Protein AF-0000000066650105 (afdb_homodimer)

InterPro domains:
  IPR000210 BTB/POZ domain [PF00651] (28-132)
  IPR000210 BTB/POZ domain [PS50097] (38-105)
  IPR000210 BTB/POZ domain [SM00225] (38-133)
  IPR011333 SKP1/BTB/POZ domain superfamily [G3DSA:3.30.710.10] (13-133)
  IPR011333 SKP1/BTB/POZ domain superfamily [SSF54695] (15-132)
  IPR050457 Zinc finger and BTB domain-containing [PTHR46105] (15-132)

Foldseek 3Di:
DPPPPPDPPVDDDDDDDPCVVQVVLQVQVVCQVVVHPFQAWEQAQNDTGTHHLVLLVVQFVQSVVVCVVCVPVSHRYDYDVVAAHPLQVVQVRVCSSRVDRDDDPVRLVRVLRRCVRRVRVVSVVVSVVVNVD/DDPPPPDPPPDDDDDDDPCVVQVVLQVQVVCQVVVHPFQAWEQAQNDTGTHHLVLLVVQFVQSVVVCVVCVPVSHRYDYDVVAAHPLQVVQVRVCSSRVDRDDDPVRLVSVLRRCVRRVRVVSVVVSVVVNVD

pLDDT: mean 87.9, std 16.06, range [31.27, 98.75]

Sequence (266 aa):
MGSPAAPEGALGYVREFTRHSSDVLGNLNELRLRGILTDVTLLVGGQPLRAHKAVLIACSGFFYSIFRGRAGVGVDVLSLPGGPEARGFAPLLDFMYTSRLRLSPATAPAVLAAATYLQMEHVVQACHRFIQAMGSPAAPEGALGYVREFTRHSSDVLGNLNELRLRGILTDVTLLVGGQPLRAHKAVLIACSGFFYSIFRGRAGVGVDVLSLPGGPEARGFAPLLDFMYTSRLRLSPATAPAVLAAATYLQMEHVVQACHRFIQA

Nearest PDB structures (foldseek):
  5mw6-assembly1_B  TM=9.626E-01  e=1.070E-14  Homo sapiens
  6xmx-assembly1_A  TM=9.473E-01  e=1.479E-14  Homo sapiens
  6c3n-assembly1_B  TM=9.460E-01  e=1.683E-14  Homo sapiens
  6y17-assembly1_B  TM=9.070E-01  e=1.217E-14  Homo sapiens
  6xxs-assembly1_B  TM=8.848E-01  e=2.181E-14  Homo sapiens

Secondary structure (DSSP, 8-state):
-------S-S--EEEE-TTHHHHHHHHHHHHHHTTSS--EEEEETTEEEEE-HHHHHHH-HHHHHHHHHTTTS---EEE-TT---HHHHHHHHHHHHHSEEEE-TTTHHHHHHHHHHTT-HHHHHHHHHHHH-/-------TT---EEEE-TTHHHHHHHHHHHHHHTTSS--EEEEETTEEEEE-HHHHHHH-HHHHHHHHHTTTS---EEE-TT---HHHHHHHHHHHHHSEEEE-TTTHHHHHHHHHHTT-HHHHHHHHHHHH-

Radius of gyration: 21.68 Å; Cα contacts (8 Å, |Δi|>4): 409; chains: 2; bounding box: 48×89×36 Å

Organism: Homo sapiens (NCBI:txid9606)

Solvent-accessible surface area (backbone atoms only — not comparable to full-atom values): 14231 Å² total; per-residue (Å²): 133,75,77,77,67,76,76,86,74,76,52,69,41,77,47,71,44,88,58,43,32,52,48,34,34,44,37,43,37,51,31,37,77,69,60,51,79,42,55,29,30,38,35,29,75,85,41,80,42,67,32,42,57,64,59,47,34,34,64,18,65,48,45,37,55,52,48,61,74,36,62,82,55,80,58,45,63,46,72,50,79,93,46,44,47,39,76,8,36,51,44,49,54,48,17,73,35,63,28,40,38,65,35,27,80,86,36,31,64,40,29,30,51,22,24,54,73,37,59,30,62,74,54,31,51,52,35,51,54,60,69,72,98,134,77,77,76,68,74,76,85,78,74,54,69,42,77,46,72,43,88,57,43,32,52,48,33,33,46,37,42,37,50,30,38,77,68,60,52,78,43,55,29,28,38,35,30,77,85,40,79,43,67,33,40,57,64,60,47,33,34,65,18,64,50,46,38,55,52,49,59,73,36,64,83,55,81,57,47,65,46,73,49,79,94,45,45,48,42,77,10,37,51,44,50,56,49,17,70,36,63,29,42,38,65,36,26,83,86,37,32,64,42,29,31,50,21,25,54,73,36,58,30,62,72,55,31,52,51,34,51,54,60,69,73,97

Structure (mmCIF, N/CA/C/O backbone):
data_AF-0000000066650105-model_v1
#
loop_
_entity.id
_entity.type
_entity.pdbx_description
1 polymer 'BCL6B transcription repressor'
#
loop_
_atom_site.group_PDB
_atom_site.id
_atom_site.type_symbol
_atom_site.label_atom_id
_atom_site.label_alt_id
_atom_site.label_comp_id
_atom_site.label_asym_id
_atom_site.label_entity_id
_atom_site.label_seq_id
_atom_site.pdbx_PDB_ins_code
_atom_site.Cartn_x
_atom_site.Cartn_y
_atom_site.Cartn_z
_atom_site.occupancy
_atom_site.B_iso_or_equiv
_atom_site.auth_seq_id
_atom_site.auth_comp_id
_atom_site.auth_asym_id
_atom_site.auth_atom_id
_atom_site.pdbx_PDB_model_num
ATOM 1 N N . MET A 1 1 ? 4.527 47.719 -17.094 1 31.27 1 MET A N 1
ATOM 2 C CA . MET A 1 1 ? 4.203 47.25 -15.758 1 31.27 1 MET A CA 1
ATOM 3 C C . MET A 1 1 ? 4.387 45.719 -15.664 1 31.27 1 MET A C 1
ATOM 5 O O . MET A 1 1 ? 3.734 44.969 -16.375 1 31.27 1 MET A O 1
ATOM 9 N N . GLY A 1 2 ? 5.621 45.25 -15.5 1 34.78 2 GLY A N 1
ATOM 10 C CA . GLY A 1 2 ? 6.086 43.875 -15.531 1 34.78 2 GLY A CA 1
ATOM 11 C C . GLY A 1 2 ? 5.305 42.938 -14.602 1 34.78 2 GLY A C 1
ATOM 12 O O . GLY A 1 2 ? 4.777 43.406 -13.586 1 34.78 2 GLY A O 1
ATOM 13 N N . SER A 1 3 ? 4.594 42 -15.148 1 42.75 3 SER A N 1
ATOM 14 C CA . SER A 1 3 ? 3.793 41.094 -14.352 1 42.75 3 SER A CA 1
ATOM 15 C C . SER A 1 3 ? 4.555 40.625 -13.109 1 42.75 3 SER A C 1
ATOM 17 O O . SER A 1 3 ? 5.691 40.156 -13.211 1 42.75 3 SER A O 1
ATOM 19 N N . PRO A 1 4 ? 4.395 41.219 -11.883 1 41.25 4 PRO A N 1
ATOM 20 C CA . PRO A 1 4 ? 5.156 40.812 -10.703 1 41.25 4 PRO A CA 1
ATOM 21 C C . PRO A 1 4 ? 5.395 39.312 -10.664 1 41.25 4 PRO A C 1
ATOM 23 O O . PRO A 1 4 ? 4.492 38.531 -10.977 1 41.25 4 PRO A O 1
ATOM 26 N N . ALA A 1 5 ? 6.527 38.812 -11.117 1 42.69 5 ALA A N 1
ATOM 27 C CA . ALA A 1 5 ? 6.957 37.438 -10.898 1 42.69 5 ALA A CA 1
ATOM 28 C C . ALA A 1 5 ? 6.531 36.938 -9.523 1 42.69 5 ALA A C 1
ATOM 30 O O . ALA A 1 5 ? 6.504 37.719 -8.562 1 42.69 5 ALA A O 1
ATOM 31 N N . ALA A 1 6 ? 5.543 36.125 -9.43 1 45.78 6 ALA A N 1
ATOM 32 C CA . ALA A 1 6 ? 5.184 35.562 -8.133 1 45.78 6 ALA A CA 1
ATOM 33 C C . ALA A 1 6 ? 6.402 35.469 -7.219 1 45.78 6 ALA A C 1
ATOM 35 O O . ALA A 1 6 ? 7.5 35.125 -7.676 1 45.78 6 ALA A O 1
ATOM 36 N N . PRO A 1 7 ? 6.66 36.312 -6.191 1 41.62 7 PRO A N 1
ATOM 37 C CA . PRO A 1 7 ? 7.871 36.344 -5.371 1 41.62 7 PRO A CA 1
ATOM 38 C C . PRO A 1 7 ? 8.562 35 -5.273 1 41.62 7 PRO A C 1
ATOM 40 O O . PRO A 1 7 ? 7.914 33.969 -5.414 1 41.62 7 PRO A O 1
ATOM 43 N N . GLU A 1 8 ? 9.836 34.875 -5.586 1 42.41 8 GLU A N 1
ATOM 44 C CA . GLU A 1 8 ? 10.852 33.812 -5.445 1 42.41 8 GLU A CA 1
ATOM 45 C C . GLU A 1 8 ? 10.617 32.969 -4.195 1 42.41 8 GLU A C 1
ATOM 47 O O . GLU A 1 8 ? 11.32 32 -3.963 1 42.41 8 GLU A O 1
ATOM 52 N N . GLY A 1 9 ? 10.188 33.469 -2.873 1 44.5 9 GLY A N 1
ATOM 53 C CA . GLY A 1 9 ? 10.133 33.219 -1.446 1 44.5 9 GLY A CA 1
ATOM 54 C C . GLY A 1 9 ? 9.438 31.906 -1.116 1 44.5 9 GLY A C 1
ATOM 55 O O . GLY A 1 9 ? 9.602 31.375 -0.015 1 44.5 9 GLY A O 1
ATOM 56 N N . ALA A 1 10 ? 8.125 31.688 -1.479 1 52.75 10 ALA A N 1
ATOM 57 C CA . ALA A 1 10 ? 7.422 30.578 -0.842 1 52.75 10 ALA A CA 1
ATOM 58 C C . ALA A 1 10 ? 8 29.234 -1.272 1 52.75 10 ALA A C 1
ATOM 60 O O . ALA A 1 10 ? 7.527 28.625 -2.234 1 52.75 10 ALA A O 1
ATOM 61 N N . LEU A 1 11 ? 9.289 29.125 -1.441 1 61.06 11 LEU A N 1
ATOM 62 C CA . LEU A 1 11 ? 10.023 28 -2.012 1 61.06 11 LEU A CA 1
ATOM 63 C C . LEU A 1 11 ? 9.562 26.688 -1.395 1 61.06 11 LEU A C 1
ATOM 65 O O . LEU A 1 11 ? 9.562 26.531 -0.171 1 61.06 11 LEU A O 1
ATOM 69 N N . GLY A 1 12 ? 8.742 26.047 -2.025 1 80.12 12 GLY A N 1
ATOM 70 C CA . GLY A 1 12 ? 8.297 24.703 -1.7 1 80.12 12 GLY A CA 1
ATOM 71 C C . GLY A 1 12 ? 9.43 23.688 -1.655 1 80.12 12 GLY A C 1
ATOM 72 O O . GLY A 1 12 ? 10.469 23.891 -2.287 1 80.12 12 GLY A O 1
ATOM 73 N N . TYR A 1 13 ? 9.711 23.109 -0.581 1 90.19 13 TYR A N 1
ATOM 74 C CA . TYR A 1 13 ? 10.648 22.016 -0.333 1 90.19 13 TYR A CA 1
ATOM 75 C C . TYR A 1 13 ? 9.938 20.672 -0.383 1 90.19 13 TYR A C 1
ATOM 77 O O . TYR A 1 13 ? 8.812 20.531 0.094 1 90.19 13 TYR A O 1
ATOM 85 N N . VAL A 1 14 ? 10.641 19.734 -1.191 1 95.44 14 VAL A N 1
ATOM 86 C CA . VAL A 1 14 ? 10.133 18.359 -1.184 1 95.44 14 VAL A CA 1
ATOM 87 C C . VAL A 1 14 ? 11.164 17.438 -0.553 1 95.44 14 VAL A C 1
ATOM 89 O O . VAL A 1 14 ? 12.32 17.406 -0.968 1 95.44 14 VAL A O 1
ATOM 92 N N . ARG A 1 15 ? 10.719 16.75 0.406 1 94.75 15 ARG A N 1
ATOM 93 C CA . ARG A 1 15 ? 11.562 15.742 1.037 1 94.75 15 ARG A CA 1
ATOM 94 C C . ARG A 1 15 ? 11.062 14.336 0.708 1 94.75 15 ARG A C 1
ATOM 96 O O . ARG A 1 15 ? 9.906 14.008 0.957 1 94.75 15 ARG A O 1
ATOM 103 N N . GLU A 1 16 ? 11.961 13.555 0.21 1 95.81 16 GLU A N 1
ATOM 104 C CA . GLU A 1 16 ? 11.625 12.156 -0.069 1 95.81 16 GLU A CA 1
ATOM 105 C C . GLU A 1 16 ? 12.102 11.242 1.052 1 95.81 16 GLU A C 1
ATOM 107 O O . GLU A 1 16 ? 13.25 11.328 1.486 1 95.81 16 GLU A O 1
ATOM 112 N N . PHE A 1 17 ? 11.273 10.461 1.48 1 96.31 17 PHE A N 1
ATOM 113 C CA . PHE A 1 17 ? 11.625 9.438 2.453 1 96.31 17 PHE A CA 1
ATOM 114 C C . PHE A 1 17 ? 11.859 8.094 1.765 1 96.31 17 PHE A C 1
ATOM 116 O O . PHE A 1 17 ? 10.906 7.398 1.41 1 96.31 17 PHE A O 1
ATOM 123 N N . THR A 1 18 ? 13.055 7.699 1.656 1 93.56 18 THR A N 1
ATOM 124 C CA . THR A 1 18 ? 13.469 6.625 0.762 1 93.56 18 THR A CA 1
ATOM 125 C C . THR A 1 18 ? 12.953 5.277 1.262 1 93.56 18 THR A C 1
ATOM 127 O O . THR A 1 18 ? 12.797 4.34 0.478 1 93.56 18 THR A O 1
ATOM 130 N N . ARG A 1 19 ? 12.695 5.195 2.537 1 96.31 19 ARG A N 1
ATOM 131 C CA . ARG A 1 19 ? 12.289 3.9 3.07 1 96.31 19 ARG A CA 1
ATOM 132 C C . ARG A 1 19 ? 10.766 3.818 3.199 1 96.31 19 ARG A C 1
ATOM 134 O O . ARG A 1 19 ? 10.219 2.752 3.486 1 96.31 19 ARG A O 1
ATOM 141 N N . HIS A 1 20 ? 10.102 4.855 2.947 1 97.56 20 HIS A N 1
ATOM 142 C CA . HIS A 1 20 ? 8.672 4.953 3.242 1 97.56 20 HIS A CA 1
ATOM 143 C C . HIS A 1 20 ? 7.875 3.918 2.459 1 97.56 20 HIS A C 1
ATOM 145 O O . HIS A 1 20 ? 7.059 3.191 3.035 1 97.56 20 HIS A O 1
ATOM 151 N N . SER A 1 21 ? 8.148 3.834 1.167 1 98.38 21 SER A N 1
ATOM 152 C CA . SER A 1 21 ? 7.359 2.922 0.345 1 98.38 21 SER A CA 1
ATOM 153 C C . SER A 1 21 ? 7.535 1.477 0.802 1 98.38 21 SER A C 1
ATOM 155 O O . SER A 1 21 ? 6.559 0.729 0.902 1 98.38 21 SER A O 1
ATOM 157 N N . SER A 1 22 ? 8.789 1.09 1.077 1 98.12 22 SER A N 1
ATOM 158 C CA . SER A 1 22 ? 9.039 -0.27 1.544 1 98.12 22 SER A CA 1
ATOM 159 C C . SER A 1 22 ? 8.406 -0.511 2.91 1 98.12 22 SER A C 1
ATOM 161 O O . SER A 1 22 ? 7.859 -1.584 3.164 1 98.12 22 SER A O 1
ATOM 163 N N . ASP A 1 23 ? 8.461 0.501 3.768 1 97.94 23 ASP A N 1
ATOM 164 C CA . ASP A 1 23 ? 7.848 0.376 5.086 1 97.94 23 ASP A CA 1
ATOM 165 C C . ASP A 1 23 ? 6.336 0.201 4.977 1 97.94 23 ASP A C 1
ATOM 167 O O . ASP A 1 23 ? 5.754 -0.646 5.656 1 97.94 23 ASP A O 1
ATOM 171 N N . VAL A 1 24 ? 5.762 0.974 4.141 1 98.31 24 VAL A N 1
ATOM 172 C CA . VAL A 1 24 ? 4.316 0.897 3.963 1 98.31 24 VAL A CA 1
ATOM 173 C C . VAL A 1 24 ? 3.932 -0.482 3.434 1 98.31 24 VAL A C 1
ATOM 175 O O . VAL A 1 24 ? 3.01 -1.117 3.949 1 98.31 24 VAL A O 1
ATOM 178 N N . LEU A 1 25 ? 4.648 -0.918 2.43 1 98.75 25 LEU A N 1
ATOM 179 C CA . LEU A 1 25 ? 4.348 -2.225 1.852 1 98.75 25 LEU A CA 1
ATOM 180 C C . LEU A 1 25 ? 4.531 -3.33 2.885 1 98.75 25 LEU A C 1
ATOM 182 O O . LEU A 1 25 ? 3.707 -4.242 2.975 1 98.75 25 LEU A O 1
ATOM 186 N N . GLY A 1 26 ? 5.57 -3.23 3.637 1 98.44 26 GLY A N 1
ATOM 187 C CA . GLY A 1 26 ? 5.789 -4.18 4.719 1 98.44 26 GLY A CA 1
ATOM 188 C C . GLY A 1 26 ? 4.668 -4.188 5.738 1 98.44 26 GLY A C 1
ATOM 189 O O . GLY A 1 26 ? 4.238 -5.25 6.191 1 98.44 26 GLY A O 1
ATOM 190 N N . ASN A 1 27 ? 4.254 -3.053 6.098 1 98.12 27 ASN A N 1
ATOM 191 C CA . ASN A 1 27 ? 3.156 -2.939 7.051 1 98.12 27 ASN A CA 1
ATOM 192 C C . ASN A 1 27 ? 1.854 -3.488 6.477 1 98.12 27 ASN A C 1
ATOM 194 O O . ASN A 1 27 ? 1.062 -4.105 7.191 1 98.12 27 ASN A O 1
ATOM 198 N N . LEU A 1 28 ? 1.649 -3.246 5.195 1 98.56 28 LEU A N 1
ATOM 199 C CA . LEU A 1 28 ? 0.497 -3.852 4.535 1 98.56 28 LEU A CA 1
ATOM 200 C C . LEU A 1 28 ? 0.58 -5.371 4.582 1 98.56 28 LEU A C 1
ATOM 202 O O . LEU A 1 28 ? -0.437 -6.047 4.758 1 98.56 28 LEU A O 1
ATOM 206 N N . ASN A 1 29 ? 1.749 -5.855 4.414 1 98.75 29 ASN A N 1
ATOM 207 C CA . ASN A 1 29 ? 1.925 -7.301 4.527 1 98.75 29 ASN A CA 1
ATOM 208 C C . ASN A 1 29 ? 1.575 -7.801 5.926 1 98.75 29 ASN A C 1
ATOM 210 O O . ASN A 1 29 ? 0.968 -8.859 6.078 1 98.75 29 ASN A O 1
ATOM 214 N N . GLU A 1 30 ? 1.985 -7.035 6.906 1 98.12 30 GLU A N 1
ATOM 215 C CA . GLU A 1 30 ? 1.643 -7.41 8.273 1 98.12 30 GLU A CA 1
ATOM 216 C C . GLU A 1 30 ? 0.13 -7.438 8.477 1 98.12 30 GLU A C 1
ATOM 218 O O . GLU A 1 30 ? -0.4 -8.352 9.109 1 98.12 30 GLU A O 1
ATOM 223 N N . LEU A 1 31 ? -0.471 -6.473 7.973 1 96.88 31 LEU A N 1
ATOM 224 C CA . LEU A 1 31 ? -1.928 -6.453 8.039 1 96.88 31 LEU A CA 1
ATOM 225 C C . LEU A 1 31 ? -2.523 -7.672 7.352 1 96.88 31 LEU A C 1
ATOM 227 O O . LEU A 1 31 ? -3.432 -8.312 7.883 1 96.88 31 LEU A O 1
ATOM 231 N N . ARG A 1 32 ? -2.004 -7.973 6.184 1 97.88 32 ARG A N 1
ATOM 232 C CA . ARG A 1 32 ? -2.477 -9.133 5.434 1 97.88 32 ARG A CA 1
ATOM 233 C C . ARG A 1 32 ? -2.342 -10.406 6.254 1 97.88 32 ARG A C 1
ATOM 235 O O . ARG A 1 32 ? -3.293 -11.188 6.363 1 97.88 32 ARG A O 1
ATOM 242 N N . LEU A 1 33 ? -1.168 -10.547 6.844 1 97.31 33 LEU A N 1
ATOM 243 C CA . LEU A 1 33 ? -0.858 -11.766 7.582 1 97.31 33 LEU A CA 1
ATOM 244 C C . LEU A 1 33 ? -1.729 -11.883 8.828 1 97.31 33 LEU A C 1
ATOM 246 O O . LEU A 1 33 ? -2.043 -12.992 9.266 1 97.31 33 LEU A O 1
ATOM 250 N N . ARG A 1 34 ? -2.227 -10.75 9.305 1 95.06 34 ARG A N 1
ATOM 251 C CA . ARG A 1 34 ? -3.076 -10.734 10.492 1 95.06 34 ARG A CA 1
ATOM 252 C C . ARG A 1 34 ? -4.551 -10.703 10.109 1 95.06 34 ARG A C 1
ATOM 254 O O . ARG A 1 34 ? -5.426 -10.688 10.977 1 95.06 34 ARG A O 1
ATOM 261 N N . GLY A 1 35 ? -4.812 -10.656 8.789 1 94.06 35 GLY A N 1
ATOM 262 C CA . GLY A 1 35 ? -6.184 -10.648 8.297 1 94.06 35 GLY A CA 1
ATOM 263 C C . GLY A 1 35 ? -6.891 -9.32 8.523 1 94.06 35 GLY A C 1
ATOM 264 O O . GLY A 1 35 ? -8.125 -9.266 8.547 1 94.06 35 GLY A O 1
ATOM 265 N N . ILE A 1 36 ? -6.145 -8.273 8.719 1 93.44 36 ILE A N 1
ATOM 266 C CA . ILE A 1 36 ? -6.723 -6.969 9.016 1 93.44 36 ILE A CA 1
ATOM 267 C C . ILE A 1 36 ? -7.059 -6.25 7.707 1 93.44 36 ILE A C 1
ATOM 269 O O . ILE A 1 36 ? -6.191 -6.07 6.852 1 93.44 36 ILE A O 1
ATOM 273 N N . LEU A 1 37 ? -8.289 -5.949 7.477 1 92.06 37 LEU A N 1
ATOM 274 C CA . LEU A 1 37 ? -8.867 -5.176 6.383 1 92.06 37 LEU A CA 1
ATOM 275 C C . LEU A 1 37 ? -8.719 -5.914 5.055 1 92.06 37 LEU A C 1
ATOM 277 O O . LEU A 1 37 ? -8.844 -5.312 3.988 1 92.06 37 LEU A O 1
ATOM 281 N N . THR A 1 38 ? -8.258 -7.145 5.082 1 95.12 38 THR A N 1
ATOM 282 C CA . THR A 1 38 ? -8.344 -7.906 3.84 1 95.12 38 THR A CA 1
ATOM 283 C C . THR A 1 38 ? -9.789 -7.992 3.355 1 95.12 38 THR A C 1
ATOM 285 O O . THR A 1 38 ? -10.711 -8.148 4.16 1 95.12 38 THR A O 1
ATOM 288 N N . ASP A 1 39 ? -9.945 -7.879 2.086 1 92.94 39 ASP A N 1
ATOM 289 C CA . ASP A 1 39 ? -11.312 -7.773 1.59 1 92.94 39 ASP A CA 1
ATOM 290 C C . ASP A 1 39 ? -11.539 -8.703 0.396 1 92.94 39 ASP A C 1
ATOM 292 O O . ASP A 1 39 ? -12.523 -8.562 -0.33 1 92.94 39 ASP A O 1
ATOM 296 N N . VAL A 1 40 ? -10.625 -9.633 0.181 1 94.56 40 VAL A N 1
ATOM 297 C CA . VAL A 1 40 ? -10.828 -10.664 -0.832 1 94.56 40 VAL A CA 1
ATOM 298 C C . VAL A 1 40 ? -10.117 -11.953 -0.407 1 94.56 40 VAL A C 1
ATOM 300 O O . VAL A 1 40 ? -9.039 -11.906 0.194 1 94.56 40 VAL A O 1
ATOM 303 N N . THR A 1 41 ? -10.75 -12.984 -0.663 1 95.06 41 THR A N 1
ATOM 304 C CA . THR A 1 41 ? -10.156 -14.312 -0.533 1 95.06 41 THR A CA 1
ATOM 305 C C . THR A 1 41 ? -9.969 -14.953 -1.903 1 95.06 41 THR A C 1
ATOM 307 O O . THR A 1 41 ? -10.938 -15.148 -2.639 1 95.06 41 THR A O 1
ATOM 310 N N . LEU A 1 42 ? -8.742 -15.227 -2.225 1 93.75 42 LEU A N 1
ATOM 311 C CA . LEU A 1 42 ? -8.422 -15.906 -3.473 1 93.75 42 LEU A CA 1
ATOM 312 C C . LEU A 1 42 ? -8.383 -17.422 -3.275 1 93.75 42 LEU A C 1
ATOM 314 O O . LEU A 1 42 ? -7.645 -17.922 -2.428 1 93.75 42 LEU A O 1
ATOM 318 N N . LEU A 1 43 ? -9.219 -18.109 -3.967 1 93.19 43 LEU A N 1
ATOM 319 C CA . LEU A 1 43 ? -9.188 -19.562 -3.949 1 93.19 43 LEU A CA 1
ATOM 320 C C . LEU A 1 43 ? -8.305 -20.109 -5.074 1 93.19 43 LEU A C 1
ATOM 322 O O . LEU A 1 43 ? -8.703 -20.078 -6.242 1 93.19 43 LEU A O 1
ATOM 326 N N . VAL A 1 44 ? -7.148 -20.531 -4.711 1 91.25 44 VAL A N 1
ATOM 327 C CA . VAL A 1 44 ? -6.164 -21.031 -5.66 1 91.25 44 VAL A CA 1
ATOM 328 C C . VAL A 1 44 ? -5.801 -22.484 -5.312 1 91.25 44 VAL A C 1
ATOM 330 O O . VAL A 1 44 ? -5.293 -22.75 -4.223 1 91.25 44 VAL A O 1
ATOM 333 N N . GLY A 1 45 ? -6.02 -23.406 -6.23 1 84.06 45 GLY A N 1
ATOM 334 C CA . GLY A 1 45 ? -5.77 -24.812 -5.934 1 84.06 45 GLY A CA 1
ATOM 335 C C . GLY A 1 45 ? -6.484 -25.297 -4.684 1 84.06 45 GLY A C 1
ATOM 336 O O . GLY A 1 45 ? -5.918 -26.047 -3.895 1 84.06 45 GLY A O 1
ATOM 337 N N . GLY A 1 46 ? -7.648 -24.688 -4.387 1 83 46 GLY A N 1
ATOM 338 C CA . GLY A 1 46 ? -8.445 -25.062 -3.227 1 83 46 GLY A CA 1
ATOM 339 C C . GLY A 1 46 ? -7.98 -24.391 -1.946 1 83 46 GLY A C 1
ATOM 340 O O . GLY A 1 46 ? -8.562 -24.609 -0.882 1 83 46 GLY A O 1
ATOM 341 N N . GLN A 1 47 ? -6.949 -23.625 -1.947 1 89 47 GLN A N 1
ATOM 342 C CA . GLN A 1 47 ? -6.43 -22.906 -0.779 1 89 47 GLN A CA 1
ATOM 343 C C . GLN A 1 47 ? -6.891 -21.453 -0.766 1 89 47 GLN A C 1
ATOM 345 O O . GLN A 1 47 ? -6.766 -20.75 -1.77 1 89 47 GLN A O 1
ATOM 350 N N . PRO A 1 48 ? -7.477 -21.078 0.346 1 93 48 PRO A N 1
ATOM 351 C CA . PRO A 1 48 ? -7.871 -19.672 0.471 1 93 48 PRO A CA 1
ATOM 352 C C . PRO A 1 48 ? -6.707 -18.766 0.869 1 93 48 PRO A C 1
ATOM 354 O O . PRO A 1 48 ? -5.957 -19.094 1.791 1 93 48 PRO A O 1
ATOM 357 N N . LEU A 1 49 ? -6.473 -17.719 0.121 1 94.81 49 LEU A N 1
ATOM 358 C CA . LEU A 1 49 ? -5.484 -16.688 0.41 1 94.81 49 LEU A CA 1
ATOM 359 C C . LEU A 1 49 ? -6.145 -15.312 0.53 1 94.81 49 LEU A C 1
ATOM 361 O O . LEU A 1 49 ? -6.832 -14.867 -0.392 1 94.81 49 LEU A O 1
ATOM 365 N N . ARG A 1 50 ? -5.945 -14.688 1.637 1 95.69 50 ARG A N 1
ATOM 366 C CA . ARG A 1 50 ? -6.539 -13.375 1.86 1 95.69 50 ARG A CA 1
ATOM 367 C C . ARG A 1 50 ? -5.594 -12.258 1.423 1 95.69 50 ARG A C 1
ATOM 369 O O . ARG A 1 50 ? -4.375 -12.367 1.596 1 95.69 50 ARG A O 1
ATOM 376 N N . ALA A 1 51 ? -6.184 -11.258 0.895 1 97.38 51 ALA A N 1
ATOM 377 C CA . ALA A 1 51 ? -5.391 -10.117 0.436 1 97.38 51 ALA A CA 1
ATOM 378 C C . ALA A 1 51 ? -6.223 -8.844 0.41 1 97.38 51 ALA A C 1
ATOM 380 O O . ALA A 1 51 ? -7.438 -8.883 0.623 1 97.38 51 ALA A O 1
ATOM 381 N N . HIS A 1 52 ? -5.652 -7.75 0.304 1 96.69 52 HIS A N 1
ATOM 382 C CA . HIS A 1 52 ? -6.309 -6.48 0.013 1 96.69 52 HIS A CA 1
ATOM 383 C C . HIS A 1 52 ? -6.504 -6.293 -1.488 1 96.69 52 HIS A C 1
ATOM 385 O O . HIS A 1 52 ? -5.543 -6.348 -2.256 1 96.69 52 HIS A O 1
ATOM 391 N N . LYS A 1 53 ? -7.691 -6.062 -1.921 1 96.19 53 LYS A N 1
ATOM 392 C CA . LYS A 1 53 ? -7.961 -5.836 -3.338 1 96.19 53 LYS A CA 1
ATOM 393 C C . LYS A 1 53 ? -7.098 -4.707 -3.889 1 96.19 53 LYS A C 1
ATOM 395 O O . LYS A 1 53 ? -6.562 -4.809 -4.996 1 96.19 53 LYS A O 1
ATOM 400 N N . ALA A 1 54 ? -6.961 -3.639 -3.115 1 96.38 54 ALA A N 1
ATOM 401 C CA . ALA A 1 54 ? -6.207 -2.473 -3.566 1 96.38 54 ALA A CA 1
ATOM 402 C C . ALA A 1 54 ? -4.762 -2.846 -3.889 1 96.38 54 ALA A C 1
ATOM 404 O O . ALA A 1 54 ? -4.199 -2.377 -4.883 1 96.38 54 ALA A O 1
ATOM 405 N N . VAL A 1 55 ? -4.133 -3.689 -3.053 1 98.19 55 VAL A N 1
ATOM 406 C CA . VAL A 1 55 ? -2.754 -4.102 -3.287 1 98.19 55 VAL A CA 1
ATOM 407 C C . VAL A 1 55 ? -2.686 -5.004 -4.52 1 98.19 55 VAL A C 1
ATOM 409 O O . VAL A 1 55 ? -1.795 -4.852 -5.355 1 98.19 55 VAL A O 1
ATOM 412 N N . LEU A 1 56 ? -3.65 -5.934 -4.668 1 96.94 56 LEU A N 1
ATOM 413 C CA . LEU A 1 56 ? -3.686 -6.805 -5.84 1 96.94 56 LEU A CA 1
ATOM 414 C C . LEU A 1 56 ? -3.787 -5.988 -7.121 1 96.94 56 LEU A C 1
ATOM 416 O O . LEU A 1 56 ? -3.02 -6.203 -8.062 1 96.94 56 LEU A O 1
ATOM 420 N N . ILE A 1 57 ? -4.695 -5.031 -7.113 1 96.06 57 ILE A N 1
ATOM 421 C CA . ILE A 1 57 ? -4.93 -4.18 -8.273 1 96.06 57 ILE A CA 1
ATOM 422 C C . ILE A 1 57 ? -3.688 -3.336 -8.555 1 96.06 57 ILE A C 1
ATOM 424 O O . ILE A 1 57 ? -3.303 -3.148 -9.711 1 96.06 57 ILE A O 1
ATOM 428 N N . ALA A 1 58 ? -3.047 -2.869 -7.531 1 96.88 58 ALA A N 1
ATOM 429 C CA . ALA A 1 58 ? -1.855 -2.033 -7.672 1 96.88 58 ALA A CA 1
ATOM 430 C C . ALA A 1 58 ? -0.697 -2.824 -8.273 1 96.88 58 ALA A C 1
ATOM 432 O O . ALA A 1 58 ? 0.223 -2.246 -8.852 1 96.88 58 ALA A O 1
ATOM 433 N N . CYS A 1 59 ? -0.73 -4.141 -8.172 1 96.38 59 CYS A N 1
ATOM 434 C CA . CYS A 1 59 ? 0.394 -4.973 -8.578 1 96.38 59 CYS A CA 1
ATOM 435 C C . CYS A 1 59 ? 0.116 -5.648 -9.914 1 96.38 59 CYS A C 1
ATOM 437 O O . CYS A 1 59 ? 1.045 -6.051 -10.617 1 96.38 59 CYS A O 1
ATOM 439 N N . SER A 1 60 ? -1.119 -5.824 -10.234 1 94.19 60 SER A N 1
ATOM 440 C CA . SER A 1 60 ? -1.465 -6.645 -11.391 1 94.19 60 SER A CA 1
ATOM 441 C C . SER A 1 60 ? -2.66 -6.066 -12.141 1 94.19 60 SER A C 1
ATOM 443 O O . SER A 1 60 ? -3.744 -5.918 -11.57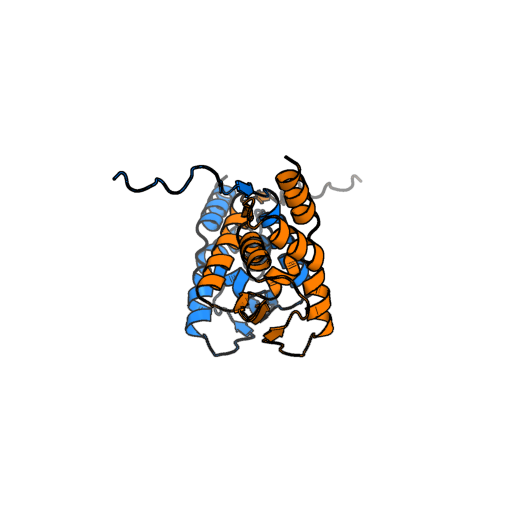8 1 94.19 60 SER A O 1
ATOM 445 N N . GLY A 1 61 ? -2.496 -5.828 -13.391 1 92 61 GLY A N 1
ATOM 446 C CA . GLY A 1 61 ? -3.592 -5.371 -14.234 1 92 61 GLY A CA 1
ATOM 447 C C . GLY A 1 61 ? -4.719 -6.379 -14.352 1 92 61 GLY A C 1
ATOM 448 O O . GLY A 1 61 ? -5.867 -6.008 -14.586 1 92 61 GLY A O 1
ATOM 449 N N . PHE A 1 62 ? -4.395 -7.617 -14.172 1 92 62 PHE A N 1
ATOM 450 C CA . PHE A 1 62 ? -5.402 -8.672 -14.203 1 92 62 PHE A CA 1
ATOM 451 C C . PHE A 1 62 ? -6.457 -8.445 -13.125 1 92 62 PHE A C 1
ATOM 453 O O . PHE A 1 62 ? -7.656 -8.484 -13.406 1 92 62 PHE A O 1
ATOM 460 N N . PHE A 1 63 ? -6.008 -8.125 -11.938 1 92.5 63 PHE A N 1
ATOM 461 C CA . PHE A 1 63 ? -6.934 -7.934 -10.828 1 92.5 63 PHE A CA 1
ATOM 462 C C . PHE A 1 63 ? -7.719 -6.637 -10.992 1 92.5 63 PHE A C 1
ATOM 464 O O . PHE A 1 63 ? -8.883 -6.551 -10.594 1 92.5 63 PHE A O 1
ATOM 471 N N . TYR A 1 64 ? -7.047 -5.691 -11.602 1 89.5 64 TYR A N 1
ATOM 472 C CA . TYR A 1 64 ? -7.766 -4.457 -11.906 1 89.5 64 TYR A CA 1
ATOM 473 C C . TYR A 1 64 ? -8.984 -4.738 -12.773 1 89.5 64 TYR A C 1
ATOM 475 O O . TYR A 1 64 ? -10.094 -4.289 -12.469 1 89.5 64 TYR A O 1
ATOM 483 N N . SER A 1 65 ? -8.852 -5.523 -13.812 1 88.31 65 SER A N 1
ATOM 484 C CA . SER A 1 65 ? -9.93 -5.836 -14.742 1 88.31 65 SER A CA 1
ATOM 485 C C . SER A 1 65 ? -11.016 -6.68 -14.078 1 88.31 65 SER A C 1
ATOM 487 O O . SER A 1 65 ? -12.203 -6.461 -14.305 1 88.31 65 SER A O 1
ATOM 489 N N . ILE A 1 66 ? -10.602 -7.508 -13.203 1 85.88 66 ILE A N 1
ATOM 490 C CA . ILE A 1 66 ? -11.523 -8.43 -12.555 1 85.88 66 ILE A CA 1
ATOM 491 C C . ILE A 1 66 ? -12.383 -7.668 -11.547 1 85.88 66 ILE A C 1
ATOM 493 O O . ILE A 1 66 ? -13.617 -7.789 -11.562 1 85.88 66 ILE A O 1
ATOM 497 N N . PHE A 1 67 ? -11.742 -6.867 -10.734 1 84.75 67 PHE A N 1
ATOM 498 C CA . PHE A 1 67 ? -12.477 -6.199 -9.664 1 84.75 67 PHE A CA 1
ATOM 499 C C . PHE A 1 67 ? -13.266 -5.012 -10.211 1 84.75 67 PHE A C 1
ATOM 501 O O . PHE A 1 67 ? -14.32 -4.66 -9.672 1 84.75 67 PHE A O 1
ATOM 508 N N . ARG A 1 68 ? -12.703 -4.363 -11.18 1 78.88 68 ARG A N 1
ATOM 509 C CA . ARG A 1 68 ? -13.453 -3.283 -11.812 1 78.88 68 ARG A CA 1
ATOM 510 C C . ARG A 1 68 ? -14.734 -3.811 -12.453 1 78.88 68 ARG A C 1
ATOM 512 O O . ARG A 1 68 ? -15.773 -3.148 -12.406 1 78.88 68 ARG A O 1
ATOM 519 N N . GLY A 1 69 ? -14.57 -4.895 -13.125 1 73.06 69 GLY A N 1
ATOM 520 C CA . GLY A 1 69 ? -15.742 -5.512 -13.734 1 73.06 69 GLY A CA 1
ATOM 521 C C . GLY A 1 69 ? -16.75 -6.012 -12.719 1 73.06 69 GLY A C 1
ATOM 522 O O . GLY A 1 69 ? -17.922 -6.199 -13.039 1 73.06 69 GLY A O 1
ATOM 523 N N . ARG A 1 70 ? -16.297 -6.258 -11.578 1 68.06 70 ARG A N 1
ATOM 524 C CA . ARG A 1 70 ? -17.172 -6.766 -10.531 1 68.06 70 ARG A CA 1
ATOM 525 C C . ARG A 1 70 ? -17.469 -5.684 -9.5 1 68.06 70 ARG A C 1
ATOM 527 O O . ARG A 1 70 ? -17.922 -5.984 -8.383 1 68.06 70 ARG A O 1
ATOM 534 N N . ALA A 1 71 ? -17.031 -4.438 -9.898 1 56.66 71 ALA A N 1
ATOM 535 C CA . ALA A 1 71 ? -17.219 -3.279 -9.031 1 56.66 71 ALA A CA 1
ATOM 536 C C . ALA A 1 71 ? -18.688 -3.143 -8.609 1 56.66 71 ALA A C 1
ATOM 538 O O . ALA A 1 71 ? -19.578 -3.256 -9.438 1 56.66 71 ALA A O 1
ATOM 539 N N . GLY A 1 72 ? -18.922 -3.531 -7.332 1 56.19 72 GLY A N 1
ATOM 540 C CA . GLY A 1 72 ? -20.266 -3.572 -6.781 1 56.19 72 GLY A CA 1
ATOM 541 C C . GLY A 1 72 ? -20.625 -4.922 -6.188 1 56.19 72 GLY A C 1
ATOM 542 O O . GLY A 1 72 ? -21.562 -5.023 -5.387 1 56.19 72 GLY A O 1
ATOM 543 N N . VAL A 1 73 ? -20 -5.895 -6.773 1 56.44 73 VAL A N 1
ATOM 544 C CA . VAL A 1 73 ? -20.312 -7.215 -6.234 1 56.44 73 VAL A CA 1
ATOM 545 C C . VAL A 1 73 ? -19.344 -7.555 -5.102 1 56.44 73 VAL A C 1
ATOM 547 O O . VAL A 1 73 ? -18.125 -7.414 -5.25 1 56.44 73 VAL A O 1
ATOM 550 N N . GLY A 1 74 ? -19.375 -6.891 -4.035 1 61.5 74 GLY A N 1
ATOM 551 C CA . GLY A 1 74 ? -18.625 -7.219 -2.838 1 61.5 74 GLY A CA 1
ATOM 552 C C . GLY A 1 74 ? -17.984 -8.594 -2.893 1 61.5 74 GLY A C 1
ATOM 553 O O . GLY A 1 74 ? -18.203 -9.422 -2.012 1 61.5 74 GLY A O 1
ATOM 554 N N . VAL A 1 75 ? -17.359 -8.836 -4.031 1 62.62 75 VAL A N 1
ATOM 555 C CA . VAL A 1 75 ? -16.797 -10.18 -4.125 1 62.62 75 VAL A CA 1
ATOM 556 C C . VAL A 1 75 ? -15.789 -10.391 -3.002 1 62.62 75 VAL A C 1
ATOM 558 O O . VAL A 1 75 ? -14.727 -9.758 -2.984 1 62.62 75 VAL A O 1
ATOM 561 N N . ASP A 1 76 ? -16.125 -11.195 -2.189 1 83.25 76 ASP A N 1
ATOM 562 C CA . ASP A 1 76 ? -15.266 -11.516 -1.052 1 83.25 76 ASP A CA 1
ATOM 563 C C . ASP A 1 76 ? -14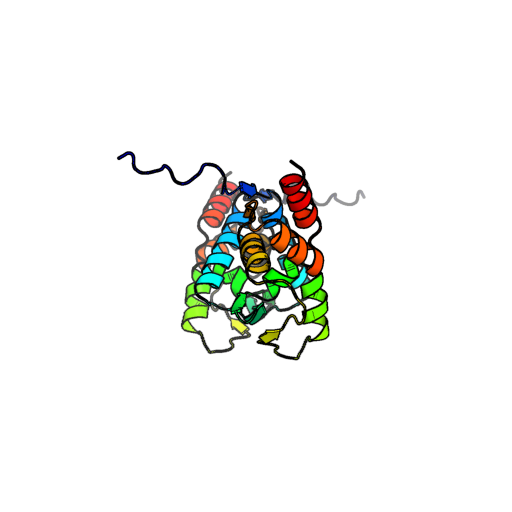.43 -12.766 -1.333 1 83.25 76 ASP A C 1
ATOM 565 O O . ASP A 1 76 ? -13.383 -12.961 -0.721 1 83.25 76 ASP A O 1
ATOM 569 N N . VAL A 1 77 ? -14.984 -13.469 -2.389 1 89.12 77 VAL A N 1
ATOM 570 C CA . VAL A 1 77 ? -14.234 -14.672 -2.736 1 89.12 77 VAL A CA 1
ATOM 571 C C . VAL A 1 77 ? -14.047 -14.75 -4.25 1 89.12 77 VAL A C 1
ATOM 573 O O . VAL A 1 77 ? -15.008 -14.578 -5.008 1 89.12 77 VAL A O 1
ATOM 576 N N . LEU A 1 78 ? -12.852 -14.852 -4.688 1 90.25 78 LEU A N 1
ATOM 577 C CA . LEU A 1 78 ? -12.508 -14.961 -6.102 1 90.25 78 LEU A CA 1
ATOM 578 C C . LEU A 1 78 ? -11.852 -16.312 -6.398 1 90.25 78 LEU A C 1
ATOM 580 O O . LEU A 1 78 ? -10.781 -16.609 -5.875 1 90.25 78 LEU A O 1
ATOM 584 N N . SER A 1 79 ? -12.602 -17.094 -7.102 1 88.12 79 SER A N 1
ATOM 585 C CA . SER A 1 79 ? -12.039 -18.344 -7.609 1 88.12 79 SER A CA 1
ATOM 586 C C . SER A 1 79 ? -11.383 -18.141 -8.969 1 88.12 79 SER A C 1
ATOM 588 O O . SER A 1 79 ? -11.969 -17.531 -9.867 1 88.12 79 SER A O 1
ATOM 590 N N . LEU A 1 80 ? -10.18 -18.469 -9.062 1 82.25 80 LEU A N 1
ATOM 591 C CA . LEU A 1 80 ? -9.469 -18.391 -10.336 1 82.25 80 LEU A CA 1
ATOM 592 C C . LEU A 1 80 ? -9.5 -19.719 -11.062 1 82.25 80 LEU A C 1
ATOM 594 O O . LEU A 1 80 ? -8.57 -20.531 -10.938 1 82.25 80 LEU A O 1
ATOM 598 N N . PRO A 1 81 ? -10.609 -20.094 -11.656 1 71.25 81 PRO A N 1
ATOM 599 C CA . PRO A 1 81 ? -10.68 -21.391 -12.336 1 71.25 81 PRO A CA 1
ATOM 600 C C . PRO A 1 81 ? -9.594 -21.562 -13.398 1 71.25 81 PRO A C 1
ATOM 602 O O . PRO A 1 81 ? -9.375 -20.656 -14.211 1 71.25 81 PRO A O 1
ATOM 605 N N . GLY A 1 82 ? -9.148 -22.734 -13.422 1 78.75 82 GLY A N 1
ATOM 606 C CA . GLY A 1 82 ? -8.062 -22.984 -14.359 1 78.75 82 GLY A CA 1
ATOM 607 C C . GLY A 1 82 ? -6.844 -22.109 -14.102 1 78.75 82 GLY A C 1
ATOM 608 O O . GLY A 1 82 ? -5.98 -21.969 -14.969 1 78.75 82 GLY A O 1
ATOM 609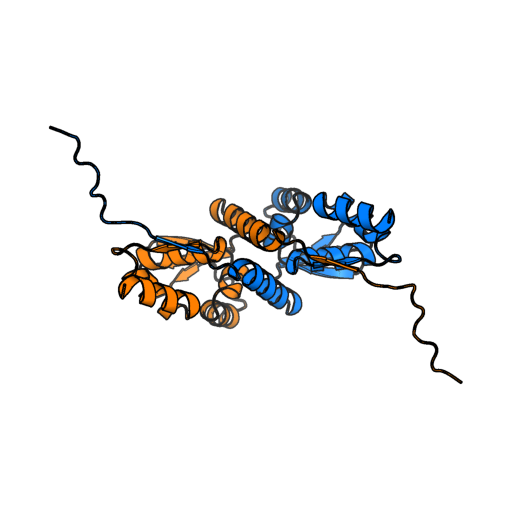 N N . GLY A 1 83 ? -6.945 -21.5 -12.969 1 80.31 83 GLY A N 1
ATOM 610 C CA . GLY A 1 83 ? -5.875 -20.578 -12.602 1 80.31 83 GLY A CA 1
ATOM 611 C C . GLY A 1 83 ? -4.617 -21.297 -12.141 1 80.31 83 GLY A C 1
ATOM 612 O O . GLY A 1 83 ? -4.445 -22.484 -12.383 1 80.31 83 GLY A O 1
ATOM 613 N N . PRO A 1 84 ? -3.734 -20.531 -11.695 1 87.75 84 PRO A N 1
ATOM 614 C CA . PRO A 1 84 ? -2.443 -21.062 -11.258 1 87.75 84 PRO A CA 1
ATOM 615 C C . PRO A 1 84 ? -2.562 -21.984 -10.047 1 87.75 84 PRO A C 1
ATOM 617 O O . PRO A 1 84 ? -3.578 -21.953 -9.344 1 87.75 84 PRO A O 1
ATOM 620 N N . GLU A 1 85 ? -1.526 -22.844 -9.945 1 91.81 85 GLU A N 1
ATOM 621 C CA . GLU A 1 85 ? -1.383 -23.641 -8.727 1 91.81 85 GLU A CA 1
ATOM 622 C C . GLU A 1 85 ? -1.05 -22.75 -7.527 1 91.81 85 GLU A C 1
ATOM 624 O O . GLU A 1 85 ? -0.421 -21.703 -7.68 1 91.81 85 GLU A O 1
ATOM 629 N N . ALA A 1 86 ? -1.387 -23.297 -6.379 1 91.81 86 ALA A N 1
ATOM 630 C CA . ALA A 1 86 ? -1.096 -22.562 -5.148 1 91.81 86 ALA A CA 1
ATOM 631 C C . ALA A 1 86 ? 0.407 -22.391 -4.961 1 91.81 86 ALA A C 1
ATOM 633 O O . ALA A 1 86 ? 0.856 -21.344 -4.488 1 91.81 86 ALA A O 1
ATOM 634 N N . ARG A 1 87 ? 1.141 -23.344 -5.348 1 92.56 87 ARG A N 1
ATOM 635 C CA . ARG A 1 87 ? 2.586 -23.328 -5.145 1 92.56 87 ARG A CA 1
ATOM 636 C C . ARG A 1 87 ? 3.238 -22.234 -5.984 1 92.56 87 ARG A C 1
ATOM 638 O O . ARG A 1 87 ? 4.352 -21.797 -5.688 1 92.56 87 ARG A O 1
ATOM 645 N N . GLY A 1 88 ? 2.6 -21.875 -7.078 1 95 88 GLY A N 1
ATOM 646 C CA . GLY A 1 88 ? 3.08 -20.766 -7.895 1 95 88 GLY A CA 1
ATOM 647 C C . GLY A 1 88 ? 2.531 -19.422 -7.469 1 95 88 GLY A C 1
ATOM 648 O O . GLY A 1 88 ? 3.244 -18.422 -7.5 1 95 88 GLY A O 1
ATOM 649 N N . PHE A 1 89 ? 1.308 -19.438 -6.988 1 95.94 89 PHE A N 1
ATOM 650 C CA . PHE A 1 89 ? 0.62 -18.188 -6.688 1 95.94 89 PHE A CA 1
ATOM 651 C C . PHE A 1 89 ? 1.064 -17.641 -5.34 1 95.94 89 PHE A C 1
ATOM 653 O O . PHE A 1 89 ? 1.211 -16.422 -5.176 1 95.94 89 PHE A O 1
ATOM 660 N N . ALA A 1 90 ? 1.32 -18.5 -4.398 1 94.88 90 ALA A N 1
ATOM 661 C CA . ALA A 1 90 ? 1.623 -18.062 -3.039 1 94.88 90 ALA A CA 1
ATOM 662 C C . ALA A 1 90 ? 2.9 -17.234 -3.004 1 94.88 90 ALA A C 1
ATOM 664 O O . ALA A 1 90 ? 2.912 -16.125 -2.461 1 94.88 90 ALA A O 1
ATOM 665 N N . PRO A 1 91 ? 3.984 -17.719 -3.652 1 95.69 91 PRO A N 1
ATOM 666 C CA . PRO A 1 91 ? 5.184 -16.875 -3.701 1 95.69 91 PRO A CA 1
ATOM 667 C C . PRO A 1 91 ? 4.949 -15.555 -4.438 1 95.69 91 PRO A C 1
ATOM 669 O O . PRO A 1 91 ? 5.57 -14.539 -4.109 1 95.69 91 PRO A O 1
ATOM 672 N N . LEU A 1 92 ? 4.055 -15.594 -5.398 1 96.88 92 LEU A N 1
ATOM 673 C CA . LEU A 1 92 ? 3.74 -14.391 -6.148 1 96.88 92 LEU A CA 1
ATOM 674 C C . LEU A 1 92 ? 2.973 -13.391 -5.285 1 96.88 92 LEU A C 1
ATOM 676 O O . LEU A 1 92 ? 3.258 -12.195 -5.309 1 96.88 92 LEU A O 1
ATOM 680 N N . LEU A 1 93 ? 2.012 -13.875 -4.551 1 97.5 93 LEU A N 1
ATOM 681 C CA . LEU A 1 93 ? 1.281 -13.023 -3.621 1 97.5 93 LEU A CA 1
ATOM 682 C C . LEU A 1 93 ? 2.225 -12.414 -2.588 1 97.5 93 LEU A C 1
ATOM 684 O O . LEU A 1 93 ? 2.139 -11.227 -2.289 1 97.5 93 LEU A O 1
ATOM 688 N N . ASP A 1 94 ? 3.119 -13.242 -2.051 1 97.94 94 ASP A N 1
ATOM 689 C CA . ASP A 1 94 ? 4.129 -12.734 -1.127 1 97.94 94 ASP A CA 1
ATOM 690 C C . ASP A 1 94 ? 4.969 -11.641 -1.78 1 97.94 94 ASP A C 1
ATOM 692 O O . ASP A 1 94 ? 5.234 -10.602 -1.167 1 97.94 94 ASP A O 1
ATOM 696 N N . PHE A 1 95 ? 5.344 -11.875 -2.961 1 98.38 95 PHE A N 1
ATOM 697 C CA . PHE A 1 95 ? 6.121 -10.891 -3.711 1 98.38 95 PHE A CA 1
ATOM 698 C C . PHE A 1 95 ? 5.375 -9.57 -3.801 1 98.38 95 PHE A C 1
ATOM 700 O O . PHE A 1 95 ? 5.965 -8.5 -3.615 1 98.38 95 PHE A O 1
ATOM 707 N N . MET A 1 96 ? 4.109 -9.625 -4.098 1 98.44 96 MET A N 1
ATOM 708 C CA . MET A 1 96 ? 3.301 -8.414 -4.227 1 98.44 96 MET A CA 1
ATOM 709 C C . MET A 1 96 ? 3.408 -7.559 -2.971 1 98.44 96 MET A C 1
ATOM 711 O O . MET A 1 96 ? 3.459 -6.328 -3.059 1 98.44 96 MET A O 1
ATOM 715 N N . TYR A 1 97 ? 3.564 -8.18 -1.835 1 98.69 97 TYR A N 1
ATOM 716 C CA . TYR A 1 97 ? 3.539 -7.465 -0.565 1 98.69 97 TYR A CA 1
ATOM 717 C C . TYR A 1 97 ? 4.953 -7.195 -0.063 1 98.69 97 TYR A C 1
ATOM 719 O O . TYR A 1 97 ? 5.145 -6.434 0.889 1 98.69 97 TYR A O 1
ATOM 727 N N . THR A 1 98 ? 6.031 -7.789 -0.705 1 98.38 98 THR A N 1
ATOM 728 C CA . THR A 1 98 ? 7.332 -7.727 -0.051 1 98.38 98 THR A CA 1
ATOM 729 C C . THR A 1 98 ? 8.406 -7.246 -1.025 1 98.38 98 THR A C 1
ATOM 731 O O . THR A 1 98 ? 9.508 -6.887 -0.614 1 98.38 98 THR A O 1
ATOM 734 N N . SER A 1 99 ? 8.148 -7.273 -2.225 1 98.38 99 SER A N 1
ATOM 735 C CA . SER A 1 99 ? 9.094 -6.93 -3.275 1 98.38 99 SER A CA 1
ATOM 736 C C . SER A 1 99 ? 10.133 -8.031 -3.467 1 98.38 99 SER A C 1
ATOM 738 O O . SER A 1 99 ? 11.094 -7.867 -4.227 1 98.38 99 SER A O 1
ATOM 740 N N . ARG A 1 100 ? 9.977 -9.102 -2.777 1 97.94 100 ARG A N 1
ATOM 741 C CA . ARG A 1 100 ? 10.922 -10.211 -2.836 1 97.94 100 ARG A CA 1
ATOM 742 C C . ARG A 1 100 ? 10.281 -11.445 -3.471 1 97.94 100 ARG A C 1
ATOM 744 O O . ARG A 1 100 ? 9.273 -11.953 -2.971 1 97.94 100 ARG A O 1
ATOM 751 N N . LEU A 1 101 ? 10.844 -11.883 -4.527 1 97.81 101 LEU A N 1
ATOM 752 C CA . LEU A 1 101 ? 10.391 -13.086 -5.223 1 97.81 101 LEU A CA 1
ATOM 753 C C . LEU A 1 101 ? 11.289 -14.273 -4.883 1 97.81 101 LEU A C 1
ATOM 755 O O . LEU A 1 101 ? 12.484 -14.258 -5.168 1 97.81 101 LEU A O 1
ATOM 759 N N . ARG A 1 102 ? 10.766 -15.258 -4.316 1 96.69 102 ARG A N 1
ATOM 760 C CA . ARG A 1 102 ? 11.492 -16.484 -3.988 1 96.69 102 ARG A CA 1
ATOM 761 C C . ARG A 1 102 ? 11.281 -17.547 -5.062 1 96.69 102 ARG A C 1
ATOM 763 O O . ARG A 1 102 ? 10.141 -17.875 -5.391 1 96.69 102 ARG A O 1
ATOM 770 N N . LEU A 1 103 ? 12.328 -17.953 -5.543 1 96.12 103 LEU A N 1
ATOM 771 C CA . LEU A 1 103 ? 12.289 -18.969 -6.582 1 96.12 103 LEU A CA 1
ATOM 772 C C . LEU A 1 103 ? 13.148 -20.172 -6.203 1 96.12 103 LEU A C 1
ATOM 774 O O . LEU A 1 103 ? 14.164 -20.031 -5.523 1 96.12 103 LEU A O 1
ATOM 778 N N . SER A 1 104 ? 12.781 -21.312 -6.559 1 94.38 104 SER A N 1
ATOM 779 C CA . SER A 1 104 ? 13.539 -22.562 -6.539 1 94.38 104 SER A CA 1
ATOM 780 C C . SER A 1 104 ? 13.305 -23.359 -7.812 1 94.38 104 SER A C 1
ATOM 782 O O . SER A 1 104 ? 12.328 -23.141 -8.531 1 94.38 104 SER A O 1
ATOM 784 N N . PRO A 1 105 ? 14.234 -24.188 -8.086 1 92.88 105 PRO A N 1
ATOM 785 C CA . PRO A 1 105 ? 14 -25.031 -9.266 1 92.88 105 PRO A CA 1
ATOM 786 C C . PRO A 1 105 ? 12.664 -25.766 -9.219 1 92.88 105 PRO A C 1
ATOM 788 O O . PRO A 1 105 ? 12.016 -25.953 -10.25 1 92.88 105 PRO A O 1
ATOM 791 N N . ALA A 1 106 ? 12.219 -26.062 -8.078 1 92.69 106 ALA A N 1
ATOM 792 C CA . ALA A 1 106 ? 10.984 -26.828 -7.898 1 92.69 106 ALA A CA 1
ATOM 793 C C . ALA A 1 106 ? 9.758 -25.953 -8.109 1 92.69 106 ALA A C 1
ATOM 795 O O . ALA A 1 106 ? 8.727 -26.422 -8.586 1 92.69 106 ALA A O 1
ATOM 796 N N . THR A 1 107 ? 9.859 -24.688 -7.863 1 93.88 107 THR A N 1
ATOM 797 C CA . THR A 1 107 ? 8.664 -23.844 -7.844 1 93.88 107 THR A CA 1
ATOM 798 C C . THR A 1 107 ? 8.664 -22.859 -9.008 1 93.88 107 THR A C 1
ATOM 800 O O . THR A 1 107 ? 7.621 -22.312 -9.367 1 93.88 107 THR A O 1
ATOM 803 N N . ALA A 1 108 ? 9.781 -22.641 -9.633 1 96 108 ALA A N 1
ATOM 804 C CA . ALA A 1 108 ? 9.945 -21.578 -10.625 1 96 108 ALA A CA 1
ATOM 805 C C . ALA A 1 108 ? 8.969 -21.75 -11.781 1 96 108 ALA A C 1
ATOM 807 O O . ALA A 1 108 ? 8.352 -20.781 -12.234 1 96 108 ALA A O 1
ATOM 808 N N . PRO A 1 109 ? 8.773 -23 -12.258 1 96.12 109 PRO A N 1
ATOM 809 C CA . PRO A 1 109 ? 7.812 -23.156 -13.359 1 96.12 109 PRO A CA 1
ATOM 810 C C . PRO A 1 109 ? 6.391 -22.781 -12.953 1 96.12 109 PRO A C 1
ATOM 812 O O . PRO A 1 109 ? 5.668 -22.156 -13.734 1 96.12 109 PRO A O 1
ATOM 815 N N . ALA A 1 110 ? 6.023 -23.141 -11.781 1 96.12 110 ALA A N 1
ATOM 816 C CA . ALA A 1 110 ? 4.688 -22.797 -11.297 1 96.12 110 ALA A CA 1
ATOM 817 C C . ALA A 1 110 ? 4.539 -21.297 -11.094 1 96.12 110 ALA A C 1
ATOM 819 O O . ALA A 1 110 ? 3.486 -20.719 -11.391 1 96.12 110 ALA A O 1
ATOM 820 N N . VAL A 1 111 ? 5.551 -20.641 -10.617 1 97.31 111 VAL A N 1
ATOM 821 C CA . VAL A 1 111 ? 5.539 -19.188 -10.445 1 97.31 111 VAL A CA 1
ATOM 822 C C . VAL A 1 111 ? 5.434 -18.5 -11.805 1 97.31 111 VAL A C 1
ATOM 824 O O . VAL A 1 111 ? 4.676 -17.547 -11.969 1 97.31 111 VAL A O 1
ATOM 827 N N . LEU A 1 112 ? 6.199 -19.047 -12.773 1 97.56 112 LEU A N 1
ATOM 828 C CA . LEU A 1 112 ? 6.141 -18.531 -14.133 1 97.56 112 LEU A CA 1
ATOM 829 C C . LEU A 1 112 ? 4.719 -18.594 -14.68 1 97.56 112 LEU A C 1
ATOM 831 O O . LEU A 1 112 ? 4.215 -17.609 -15.234 1 97.56 112 LEU A O 1
ATOM 835 N N . ALA A 1 113 ? 4.117 -19.688 -14.492 1 96.38 113 ALA A N 1
ATOM 836 C CA . ALA A 1 113 ? 2.752 -19.875 -14.977 1 96.38 113 ALA A CA 1
ATOM 837 C C . ALA A 1 113 ? 1.796 -18.891 -14.305 1 96.38 113 ALA A C 1
ATOM 839 O O . ALA A 1 113 ? 0.95 -18.297 -14.969 1 96.38 113 ALA A O 1
ATOM 840 N N . ALA A 1 114 ? 1.934 -18.734 -13.039 1 96.38 114 ALA A N 1
ATOM 841 C CA . ALA A 1 114 ? 1.08 -17.812 -12.289 1 96.38 114 ALA A CA 1
ATOM 842 C C . ALA A 1 114 ? 1.311 -16.375 -12.727 1 96.38 114 ALA A C 1
ATOM 844 O O . ALA A 1 114 ? 0.355 -15.609 -12.914 1 96.38 114 ALA A O 1
ATOM 845 N N . ALA A 1 115 ? 2.549 -16.031 -12.836 1 97.31 115 ALA A N 1
ATOM 846 C CA . ALA A 1 115 ? 2.891 -14.672 -13.258 1 97.31 115 ALA A CA 1
ATOM 847 C C . ALA A 1 115 ? 2.336 -14.375 -14.648 1 97.31 115 ALA A C 1
ATOM 849 O O . ALA A 1 115 ? 1.879 -13.258 -14.914 1 97.31 115 ALA A O 1
ATOM 850 N N . THR A 1 116 ? 2.422 -15.367 -15.516 1 95.75 116 THR A N 1
ATOM 851 C CA . THR A 1 116 ? 1.863 -15.234 -16.859 1 95.75 116 THR A CA 1
ATOM 852 C C . THR A 1 116 ? 0.35 -15.047 -16.797 1 95.75 116 THR A C 1
ATOM 854 O O . THR A 1 116 ? -0.195 -14.156 -17.453 1 95.75 116 THR A O 1
ATOM 857 N N . TYR A 1 117 ? -0.277 -15.852 -15.969 1 93.62 117 TYR A N 1
ATOM 858 C CA . TYR A 1 117 ? -1.722 -15.781 -15.781 1 93.62 117 TYR A CA 1
ATOM 859 C C . TYR A 1 117 ? -2.135 -14.398 -15.289 1 93.62 117 TYR A C 1
ATOM 861 O O . TYR A 1 117 ? -3.113 -13.828 -15.773 1 93.62 117 TYR A O 1
ATOM 869 N N . LEU A 1 118 ? -1.354 -13.82 -14.398 1 93.81 118 LEU A N 1
ATOM 870 C CA . LEU A 1 118 ? -1.671 -12.539 -13.781 1 93.81 118 LEU A CA 1
ATOM 871 C C . LEU A 1 118 ? -1.08 -11.391 -14.594 1 93.81 118 LEU A C 1
ATOM 873 O O . LEU A 1 118 ? -1.186 -10.227 -14.195 1 93.81 118 LEU A O 1
ATOM 877 N N . GLN A 1 119 ? -0.414 -11.695 -15.609 1 93.44 119 GLN A N 1
ATOM 878 C CA . GLN A 1 119 ? 0.147 -10.695 -16.516 1 93.44 119 GLN A CA 1
ATOM 879 C C . GLN A 1 119 ? 1.151 -9.805 -15.789 1 93.44 119 GLN A C 1
ATOM 881 O O . GLN A 1 119 ? 1.106 -8.578 -15.914 1 93.44 119 GLN A O 1
ATOM 886 N N . MET A 1 120 ? 2.021 -10.398 -15.031 1 96.06 120 MET A N 1
ATOM 887 C CA . MET A 1 120 ? 3.113 -9.695 -14.359 1 96.06 120 MET A CA 1
ATOM 888 C C . MET A 1 120 ? 4.43 -9.906 -15.102 1 96.06 120 MET A C 1
ATOM 890 O O . MET A 1 120 ? 5.238 -10.75 -14.719 1 96.06 120 MET A O 1
ATOM 894 N N . GLU A 1 121 ? 4.688 -9 -15.992 1 95.69 121 GLU A N 1
ATOM 895 C CA . GLU A 1 121 ? 5.742 -9.195 -16.984 1 95.69 121 GLU A CA 1
ATOM 896 C C . GLU A 1 121 ? 7.121 -9.203 -16.328 1 95.69 121 GLU A C 1
ATOM 898 O O . GLU A 1 121 ? 7.988 -9.992 -16.688 1 95.69 121 GLU A O 1
ATOM 903 N N . HIS A 1 122 ? 7.32 -8.344 -15.414 1 95.5 122 HIS A N 1
ATOM 904 C CA . HIS A 1 122 ? 8.625 -8.266 -14.766 1 95.5 122 HIS A CA 1
ATOM 905 C C . HIS A 1 122 ? 8.953 -9.562 -14.031 1 95.5 122 HIS A C 1
ATOM 907 O O . HIS A 1 122 ? 10.102 -10 -14 1 95.5 122 HIS A O 1
ATOM 913 N N . VAL A 1 123 ? 7.945 -10.18 -13.484 1 97.25 123 VAL A N 1
ATOM 914 C CA . VAL A 1 123 ? 8.133 -11.438 -12.773 1 97.25 123 VAL A CA 1
ATOM 915 C C . VAL A 1 123 ? 8.359 -12.562 -13.773 1 97.25 123 VAL A C 1
ATOM 917 O O . VAL A 1 123 ? 9.211 -13.438 -13.562 1 97.25 123 VAL A O 1
ATOM 920 N N . VAL A 1 124 ? 7.621 -12.594 -14.859 1 97.44 124 VAL A N 1
ATOM 921 C CA . VAL A 1 124 ? 7.797 -13.586 -15.922 1 97.44 124 VAL A CA 1
ATOM 922 C C . VAL A 1 124 ? 9.25 -13.586 -16.391 1 97.44 124 VAL A C 1
ATOM 924 O O . VAL A 1 124 ? 9.875 -14.641 -16.484 1 97.44 124 VAL A O 1
ATOM 927 N N . GLN A 1 125 ? 9.742 -12.414 -16.578 1 97.5 125 GLN A N 1
ATOM 928 C CA . GLN A 1 125 ? 11.117 -12.281 -17.047 1 97.5 125 GLN A CA 1
ATOM 929 C C . GLN A 1 125 ? 12.102 -12.828 -16.031 1 97.5 125 GLN A C 1
ATOM 931 O O . GLN A 1 125 ? 13.055 -13.523 -16.375 1 97.5 125 GLN A O 1
ATOM 936 N N . ALA A 1 126 ? 11.875 -12.531 -14.836 1 95.94 126 ALA A N 1
ATOM 937 C CA . ALA A 1 126 ? 12.75 -13.023 -13.773 1 95.94 126 ALA A CA 1
ATOM 938 C C . ALA A 1 126 ? 12.734 -14.547 -13.703 1 95.94 126 ALA A C 1
ATOM 940 O O . ALA A 1 126 ? 13.781 -15.172 -13.516 1 95.94 126 ALA A O 1
ATOM 941 N N . CYS A 1 127 ? 11.555 -15.133 -13.82 1 96.88 127 CYS A N 1
ATOM 942 C CA . CYS A 1 127 ? 11.438 -16.578 -13.789 1 96.88 127 CYS A CA 1
ATOM 943 C C . CYS A 1 127 ? 12.156 -17.219 -14.977 1 96.88 127 CYS A C 1
ATOM 945 O O . CYS A 1 127 ? 12.859 -18.219 -14.812 1 96.88 127 CYS A O 1
ATOM 947 N N . HIS A 1 128 ? 11.977 -16.594 -16.141 1 96.56 128 HIS A N 1
ATOM 948 C CA . HIS A 1 128 ? 12.656 -17.094 -17.328 1 96.56 128 HIS A CA 1
ATOM 949 C C . HIS A 1 128 ? 14.172 -17.078 -17.141 1 96.56 128 HIS A C 1
ATOM 951 O O . HIS A 1 128 ? 14.859 -18.047 -17.469 1 96.56 128 HIS A O 1
ATOM 957 N N . ARG A 1 129 ? 14.672 -15.984 -16.578 1 95 129 ARG A N 1
ATOM 958 C CA . ARG A 1 129 ? 16.109 -15.852 -16.344 1 95 129 ARG A CA 1
ATOM 959 C C . ARG A 1 129 ? 16.594 -16.922 -15.367 1 95 129 ARG A C 1
ATOM 961 O O . ARG A 1 129 ? 17.672 -17.5 -15.555 1 95 129 ARG A O 1
ATOM 968 N N . PHE A 1 130 ? 15.867 -17.188 -14.359 1 94.5 130 PHE A N 1
ATOM 969 C CA . PHE A 1 130 ? 16.219 -18.188 -13.352 1 94.5 130 PHE A CA 1
ATOM 970 C C . PHE A 1 130 ? 16.219 -19.578 -13.953 1 94.5 130 PHE A C 1
ATOM 972 O O . PHE A 1 130 ? 17.141 -20.375 -13.711 1 94.5 130 PHE A O 1
ATOM 979 N N . ILE A 1 131 ? 15.219 -19.938 -14.758 1 93.69 131 ILE A N 1
ATOM 980 C CA . ILE A 1 131 ? 15.039 -21.281 -15.312 1 93.69 131 ILE A CA 1
ATOM 981 C C . ILE A 1 131 ? 16.094 -21.531 -16.391 1 93.69 131 ILE A C 1
ATOM 983 O O . ILE A 1 131 ? 16.609 -22.641 -16.516 1 93.69 131 ILE A O 1
ATOM 987 N N . GLN A 1 132 ? 16.453 -20.516 -17.094 1 89.12 132 GLN A N 1
ATOM 988 C CA . GLN A 1 132 ? 17.406 -20.656 -18.188 1 89.12 132 GLN A CA 1
ATOM 989 C C . GLN A 1 132 ? 18.844 -20.625 -17.688 1 89.12 132 GLN A C 1
ATOM 991 O O . GLN A 1 132 ? 19.781 -20.922 -18.422 1 89.12 132 GLN A O 1
ATOM 996 N N . ALA A 1 133 ? 19.078 -20.266 -16.516 1 78.94 133 ALA A N 1
ATOM 997 C CA . ALA A 1 133 ? 20.438 -20.219 -16 1 78.94 133 ALA A CA 1
ATOM 998 C C . ALA A 1 133 ? 20.922 -21.609 -15.625 1 78.94 133 ALA A C 1
ATOM 1000 O O . ALA A 1 133 ? 20.125 -22.484 -15.281 1 78.94 133 ALA A O 1
ATOM 1001 N N . MET B 1 1 ? 28.516 -41.469 11.055 1 32.31 1 MET B N 1
ATOM 1002 C CA . MET B 1 1 ? 27.422 -41.344 10.109 1 32.31 1 MET B CA 1
ATOM 1003 C C . MET B 1 1 ? 27 -39.875 9.93 1 32.31 1 MET B C 1
ATOM 1005 O O . MET B 1 1 ? 26.578 -39.25 10.898 1 32.31 1 MET B O 1
ATOM 1009 N N . GLY B 1 2 ? 27.703 -39.094 9.102 1 34.97 2 GLY B N 1
ATOM 1010 C CA . GLY B 1 2 ? 27.656 -37.656 8.867 1 34.97 2 GLY B CA 1
ATOM 1011 C C . GLY B 1 2 ? 26.281 -37.156 8.484 1 34.97 2 GLY B C 1
ATOM 1012 O O . GLY B 1 2 ? 25.469 -37.906 7.945 1 34.97 2 GLY B O 1
ATOM 1013 N N . SER B 1 3 ? 25.703 -36.344 9.289 1 40.47 3 SER B N 1
ATOM 1014 C CA . SER B 1 3 ? 24.375 -35.812 9.047 1 40.47 3 SER B CA 1
ATOM 1015 C C . SER B 1 3 ? 24.234 -35.312 7.609 1 40.47 3 SER B C 1
ATOM 1017 O O . SER B 1 3 ? 25.047 -34.5 7.141 1 40.47 3 SER B O 1
ATOM 1019 N N . PRO B 1 4 ? 23.781 -36.125 6.574 1 35.59 4 PRO B N 1
ATOM 1020 C CA . PRO B 1 4 ? 23.734 -35.625 5.195 1 35.59 4 PRO B CA 1
ATOM 1021 C C . PRO B 1 4 ? 23.312 -34.156 5.102 1 35.59 4 PRO B C 1
ATOM 1023 O O . PRO B 1 4 ? 22.406 -33.719 5.805 1 35.59 4 PRO B O 1
ATOM 1026 N N . ALA B 1 5 ? 24.25 -33.25 4.98 1 42.12 5 ALA B N 1
ATOM 1027 C CA . ALA B 1 5 ? 23.938 -31.875 4.609 1 42.12 5 ALA B CA 1
ATOM 1028 C C . ALA B 1 5 ? 22.797 -31.828 3.602 1 42.12 5 ALA B C 1
ATOM 1030 O O . ALA B 1 5 ? 22.672 -32.719 2.75 1 42.12 5 ALA B O 1
ATOM 1031 N N . ALA B 1 6 ? 21.688 -31.406 4.027 1 44.66 6 ALA B N 1
ATOM 1032 C CA . ALA B 1 6 ? 20.547 -31.281 3.125 1 44.66 6 ALA B CA 1
ATOM 1033 C C . ALA B 1 6 ? 21 -31.062 1.685 1 44.66 6 ALA B C 1
ATOM 1035 O O . ALA B 1 6 ? 22 -30.391 1.442 1 44.66 6 ALA B O 1
ATOM 1036 N N . PRO B 1 7 ? 20.844 -31.938 0.674 1 41.97 7 PRO B N 1
ATOM 1037 C CA . PRO B 1 7 ? 21.359 -31.797 -0.694 1 41.97 7 PRO B CA 1
ATOM 1038 C C . PRO B 1 7 ? 21.422 -30.344 -1.151 1 41.97 7 PRO B C 1
ATOM 1040 O O . PRO B 1 7 ? 20.688 -29.484 -0.631 1 41.97 7 PRO B O 1
ATOM 1043 N N . GLU B 1 8 ? 22.5 -29.844 -1.732 1 42.56 8 GLU B N 1
ATOM 1044 C CA . GLU B 1 8 ? 22.891 -28.625 -2.438 1 42.56 8 GLU B CA 1
ATOM 1045 C C . GLU B 1 8 ? 21.734 -28.062 -3.268 1 42.56 8 GLU B C 1
ATOM 1047 O O . GLU B 1 8 ? 21.875 -27.016 -3.898 1 42.56 8 GLU B O 1
ATOM 1052 N N . GLY B 1 9 ? 20.844 -28.891 -4.059 1 46.06 9 GLY B N 1
ATOM 1053 C CA . GLY B 1 9 ? 19.875 -28.766 -5.148 1 46.06 9 GLY B CA 1
ATOM 1054 C C . GLY B 1 9 ? 18.859 -27.672 -4.926 1 46.06 9 GLY B C 1
ATOM 1055 O O . GLY B 1 9 ? 18.188 -27.234 -5.867 1 46.06 9 GLY B O 1
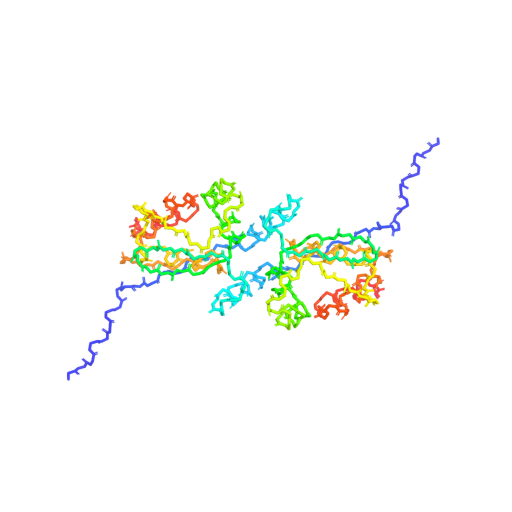ATOM 1056 N N . ALA B 1 10 ? 18.125 -27.641 -3.805 1 53.5 10 ALA B N 1
ATOM 1057 C CA . ALA B 1 10 ? 16.906 -26.891 -3.539 1 53.5 10 ALA B CA 1
ATOM 1058 C C . ALA B 1 10 ? 17.203 -25.406 -3.34 1 53.5 10 ALA B C 1
ATOM 1060 O O . ALA B 1 10 ? 17.219 -24.906 -2.209 1 53.5 10 ALA B O 1
ATOM 1061 N N . LEU B 1 11 ? 18.281 -24.922 -3.756 1 61.91 11 LEU B N 1
ATOM 1062 C CA . LEU B 1 11 ? 18.766 -23.594 -3.395 1 61.91 11 LEU B CA 1
ATOM 1063 C C . LEU B 1 11 ? 17.75 -22.516 -3.764 1 61.91 11 LEU B C 1
ATOM 1065 O O . LEU B 1 11 ? 17.344 -22.422 -4.922 1 61.91 11 LEU B O 1
ATOM 1069 N N . GLY B 1 12 ? 17.016 -22.141 -2.904 1 80.62 12 GLY B N 1
ATOM 1070 C CA . GLY B 1 12 ? 16.094 -21.031 -2.979 1 80.62 12 GLY B CA 1
ATOM 1071 C C . GLY B 1 12 ? 16.766 -19.719 -3.334 1 80.62 12 GLY B C 1
ATOM 1072 O O . GLY B 1 12 ? 17.953 -19.531 -3.094 1 80.62 12 GLY B O 1
ATOM 1073 N N . TYR B 1 13 ? 16.438 -19.125 -4.418 1 90.38 13 TYR B N 1
ATOM 1074 C CA . TYR B 1 13 ? 16.828 -17.797 -4.891 1 90.38 13 TYR B CA 1
ATOM 1075 C C . TYR B 1 13 ? 15.773 -16.766 -4.539 1 90.38 13 TYR B C 1
ATOM 1077 O O . TYR B 1 13 ? 14.578 -17.031 -4.605 1 90.38 13 TYR B O 1
ATOM 1085 N N . VAL B 1 14 ? 16.359 -15.609 -3.963 1 95.56 14 VAL B N 1
ATOM 1086 C CA . VAL B 1 14 ? 15.453 -14.484 -3.729 1 95.56 14 VAL B CA 1
ATOM 1087 C C . VAL B 1 14 ? 15.852 -13.305 -4.605 1 95.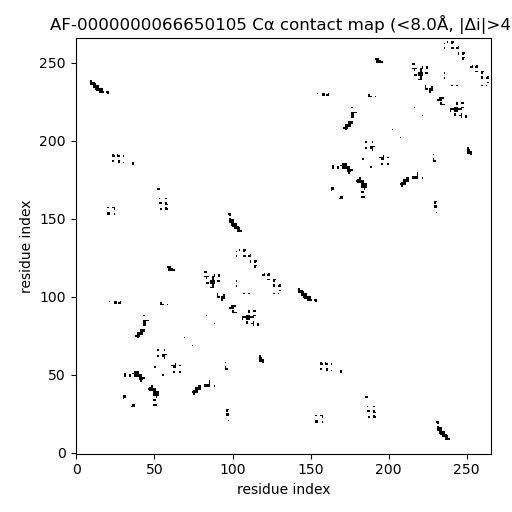56 14 VAL B C 1
ATOM 1089 O O . VAL B 1 14 ? 17.016 -12.875 -4.59 1 95.56 14 VAL B O 1
ATOM 1092 N N . ARG B 1 15 ? 14.922 -12.859 -5.332 1 94.88 15 ARG B N 1
ATOM 1093 C CA . ARG B 1 15 ? 15.125 -11.664 -6.145 1 94.88 15 ARG B CA 1
ATOM 1094 C C . ARG B 1 15 ? 14.328 -10.492 -5.59 1 94.88 15 ARG B C 1
ATOM 1096 O O . ARG B 1 15 ? 13.109 -10.578 -5.43 1 94.88 15 ARG B O 1
ATOM 1103 N N . GLU B 1 16 ? 15.039 -9.43 -5.359 1 96 16 GLU B N 1
ATOM 1104 C CA . GLU B 1 16 ? 14.367 -8.211 -4.906 1 96 16 GLU B CA 1
ATOM 1105 C C . GLU B 1 16 ? 14.117 -7.254 -6.066 1 96 16 GLU B C 1
ATOM 1107 O O . GLU B 1 16 ? 15.023 -6.977 -6.852 1 96 16 GLU B O 1
ATOM 1112 N N . PHE B 1 17 ? 12.984 -6.82 -6.168 1 96.38 17 PHE B N 1
ATOM 1113 C CA . PHE B 1 17 ? 12.641 -5.793 -7.141 1 96.38 17 PHE B CA 1
ATOM 1114 C C . PHE B 1 17 ? 12.633 -4.414 -6.492 1 96.38 17 PHE B C 1
ATOM 1116 O O . PHE B 1 17 ? 11.68 -4.051 -5.801 1 96.38 17 PHE B O 1
ATOM 1123 N N . THR B 1 18 ? 13.586 -3.641 -6.754 1 93.56 18 THR B N 1
ATOM 1124 C CA . THR B 1 18 ? 13.898 -2.439 -5.984 1 93.56 18 THR B CA 1
ATOM 1125 C C . THR B 1 18 ? 12.844 -1.362 -6.215 1 93.56 18 THR B C 1
ATOM 1127 O O . THR B 1 18 ? 12.656 -0.477 -5.375 1 93.56 18 THR B O 1
ATOM 1130 N N . ARG B 1 19 ? 12.164 -1.45 -7.324 1 96.38 19 ARG B N 1
ATOM 1131 C CA . ARG B 1 19 ? 11.203 -0.393 -7.621 1 96.38 19 ARG B CA 1
ATOM 1132 C C . ARG B 1 19 ? 9.781 -0.819 -7.25 1 96.38 19 ARG B C 1
ATOM 1134 O O . ARG B 1 19 ? 8.852 -0.009 -7.293 1 96.38 19 ARG B O 1
ATOM 1141 N N . HIS B 1 20 ? 9.609 -1.998 -6.863 1 97.56 20 HIS B N 1
ATOM 1142 C CA . HIS B 1 20 ? 8.289 -2.578 -6.688 1 97.56 20 HIS B CA 1
ATOM 1143 C C . HIS B 1 20 ? 7.488 -1.821 -5.633 1 97.56 20 HIS B C 1
ATOM 1145 O O . HIS B 1 20 ? 6.34 -1.435 -5.871 1 97.56 20 HIS B O 1
ATOM 1151 N N . SER B 1 21 ? 8.125 -1.589 -4.488 1 98.38 21 SER B N 1
ATOM 1152 C CA . SER B 1 21 ? 7.387 -0.941 -3.404 1 98.38 21 SER B CA 1
ATOM 1153 C C . SER B 1 21 ? 6.922 0.453 -3.811 1 98.38 21 SER B C 1
ATOM 1155 O O . SER B 1 21 ? 5.777 0.832 -3.545 1 98.38 21 SER B O 1
ATOM 1157 N N . SER B 1 22 ? 7.812 1.217 -4.461 1 98.12 22 SER B N 1
ATOM 1158 C CA . SER B 1 22 ? 7.438 2.557 -4.902 1 98.12 22 SER B CA 1
ATOM 1159 C C . SER B 1 22 ? 6.355 2.5 -5.973 1 98.12 22 SER B C 1
ATOM 1161 O O . SER B 1 22 ? 5.43 3.316 -5.973 1 98.12 22 SER B O 1
ATOM 1163 N N . ASP B 1 23 ? 6.453 1.517 -6.859 1 97.94 23 ASP B N 1
ATOM 1164 C CA . ASP B 1 23 ? 5.441 1.36 -7.898 1 97.94 23 ASP B CA 1
ATOM 1165 C C . ASP B 1 23 ? 4.078 1.033 -7.293 1 97.94 23 ASP B C 1
ATOM 1167 O O . ASP B 1 23 ? 3.062 1.603 -7.695 1 97.94 23 ASP B O 1
ATOM 1171 N N . VAL B 1 24 ? 4.102 0.158 -6.359 1 98.31 24 VAL B N 1
ATOM 1172 C CA . VAL B 1 24 ? 2.854 -0.235 -5.715 1 98.31 24 VAL B CA 1
ATOM 1173 C C . VAL B 1 24 ? 2.23 0.971 -5.016 1 98.31 24 VAL B C 1
ATOM 1175 O O . VAL B 1 24 ? 1.034 1.234 -5.168 1 98.31 24 VAL B O 1
ATOM 1178 N N . LEU B 1 25 ? 3.043 1.68 -4.277 1 98.75 25 LEU B N 1
ATOM 1179 C CA . LEU B 1 25 ? 2.535 2.846 -3.559 1 98.75 25 LEU B CA 1
ATOM 1180 C C . LEU B 1 25 ? 1.998 3.889 -4.531 1 98.75 25 LEU B C 1
ATOM 1182 O O . LEU B 1 25 ? 0.936 4.473 -4.301 1 98.75 25 LEU B O 1
ATOM 1186 N N . GLY B 1 26 ? 2.705 4.094 -5.594 1 98.44 26 GLY B N 1
ATOM 1187 C CA . GLY B 1 26 ? 2.234 4.996 -6.629 1 98.44 26 GLY B CA 1
ATOM 1188 C C . GLY B 1 26 ? 0.908 4.574 -7.234 1 98.44 26 GLY B C 1
ATOM 1189 O O . GLY B 1 26 ? 0.03 5.41 -7.461 1 98.44 26 GLY B O 1
ATOM 1190 N N . ASN B 1 27 ? 0.802 3.35 -7.496 1 98.19 27 ASN B N 1
ATOM 1191 C CA . ASN B 1 27 ? -0.443 2.826 -8.047 1 98.19 27 ASN B CA 1
ATOM 1192 C C . ASN B 1 27 ? -1.592 2.947 -7.051 1 98.19 27 ASN B C 1
ATOM 1194 O O . ASN B 1 27 ? -2.729 3.227 -7.438 1 98.19 27 ASN B O 1
ATOM 1198 N N . LEU B 1 28 ? -1.272 2.721 -5.793 1 98.56 28 LEU B N 1
ATOM 1199 C CA . LEU B 1 28 ? -2.281 2.947 -4.762 1 98.56 28 LEU B CA 1
ATOM 1200 C C . LEU B 1 28 ? -2.729 4.406 -4.75 1 98.56 28 LEU B C 1
ATOM 1202 O O . LEU B 1 28 ? -3.91 4.695 -4.551 1 98.56 28 LEU B O 1
ATOM 1206 N N . ASN B 1 29 ? -1.803 5.262 -4.938 1 98.75 29 ASN B N 1
ATOM 1207 C CA . ASN B 1 29 ? -2.158 6.672 -5.02 1 98.75 29 ASN B CA 1
ATOM 1208 C C . ASN B 1 29 ? -3.086 6.949 -6.199 1 98.75 29 ASN B C 1
ATOM 1210 O O . ASN B 1 29 ? -4.023 7.738 -6.086 1 98.75 29 ASN B O 1
ATOM 1214 N N . GLU B 1 30 ? -2.795 6.309 -7.305 1 98.12 30 GLU B N 1
ATOM 1215 C CA . GLU B 1 30 ? -3.664 6.473 -8.469 1 98.12 30 GLU B CA 1
ATOM 1216 C C . GLU B 1 30 ? -5.078 5.992 -8.164 1 98.12 30 GLU B C 1
ATOM 1218 O O . GLU B 1 30 ? -6.055 6.645 -8.539 1 98.12 30 GLU B O 1
ATOM 1223 N N . LEU B 1 31 ? -5.125 4.906 -7.551 1 96.88 31 LEU B N 1
ATOM 1224 C CA . LEU B 1 31 ? -6.434 4.402 -7.148 1 96.88 31 LEU B CA 1
ATOM 1225 C C . LEU B 1 31 ? -7.141 5.402 -6.234 1 96.88 31 LEU B C 1
ATOM 1227 O O . LEU B 1 31 ? -8.328 5.676 -6.41 1 96.88 31 LEU B O 1
ATOM 1231 N N . ARG B 1 32 ? -6.398 5.922 -5.281 1 97.94 32 ARG B N 1
ATOM 1232 C CA . ARG B 1 32 ? -6.957 6.898 -4.355 1 97.94 32 ARG B CA 1
ATOM 1233 C C . ARG B 1 32 ? -7.523 8.102 -5.105 1 97.94 32 ARG B C 1
ATOM 1235 O O . ARG B 1 32 ? -8.664 8.516 -4.859 1 97.94 32 ARG B O 1
ATOM 1242 N N . LEU B 1 33 ? -6.727 8.586 -6.031 1 97.31 33 LEU B N 1
ATOM 1243 C CA . LEU B 1 33 ? -7.094 9.789 -6.762 1 97.31 33 LEU B CA 1
ATOM 1244 C C . LEU B 1 33 ? -8.305 9.547 -7.652 1 97.31 33 LEU B C 1
ATOM 1246 O O . LEU B 1 33 ? -9.094 10.461 -7.902 1 97.31 33 LEU B O 1
ATOM 1250 N N . ARG B 1 34 ? -8.531 8.289 -8.016 1 95.06 34 ARG B N 1
ATOM 1251 C CA . ARG B 1 34 ? -9.656 7.922 -8.859 1 95.06 34 ARG B CA 1
ATOM 1252 C C . ARG B 1 34 ? -10.836 7.434 -8.023 1 95.06 34 ARG B C 1
ATOM 1254 O O . ARG B 1 34 ? -11.883 7.082 -8.562 1 95.06 34 ARG B O 1
ATOM 1261 N N . GLY B 1 35 ? -10.625 7.375 -6.684 1 94.06 35 GLY B N 1
ATOM 1262 C CA . GLY B 1 35 ? -11.68 6.941 -5.781 1 94.06 35 GLY B CA 1
ATOM 1263 C C . GLY B 1 35 ? -11.945 5.449 -5.844 1 94.06 35 GLY B C 1
ATOM 1264 O O . GLY B 1 35 ? -13.023 4.992 -5.473 1 94.06 35 GLY B O 1
ATOM 1265 N N . ILE B 1 36 ? -11 4.703 -6.312 1 93.5 36 ILE B N 1
ATOM 1266 C CA . ILE B 1 36 ? -11.18 3.264 -6.473 1 93.5 36 ILE B CA 1
ATOM 1267 C C . ILE B 1 36 ? -10.82 2.555 -5.168 1 93.5 36 ILE B C 1
ATOM 1269 O O . ILE B 1 36 ? -9.711 2.713 -4.656 1 93.5 36 ILE B O 1
ATOM 1273 N N . LEU B 1 37 ? -11.734 1.878 -4.57 1 92 37 LEU B N 1
ATOM 1274 C CA . LEU B 1 37 ? -11.633 1.022 -3.391 1 92 37 LEU B CA 1
ATOM 1275 C C . LEU B 1 37 ? -11.312 1.844 -2.146 1 92 37 LEU B C 1
ATOM 1277 O O . LEU B 1 37 ? -10.883 1.297 -1.132 1 92 37 LEU B O 1
ATOM 1281 N N . THR B 1 38 ? -11.32 3.152 -2.25 1 95.12 38 THR B N 1
ATOM 1282 C CA . THR B 1 38 ? -11.242 3.914 -1.008 1 95.12 38 THR B CA 1
ATOM 1283 C C . THR B 1 38 ? -12.391 3.545 -0.074 1 95.12 38 THR B C 1
ATOM 1285 O O . THR B 1 38 ? -13.523 3.348 -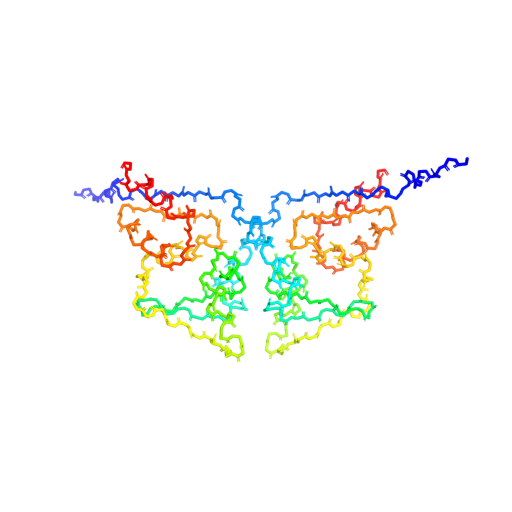0.521 1 95.12 38 THR B O 1
ATOM 1288 N N . ASP B 1 39 ? -12.086 3.451 1.167 1 93 39 ASP B N 1
ATOM 1289 C CA . ASP B 1 39 ? -13.102 2.928 2.076 1 93 39 ASP B CA 1
ATOM 1290 C C . ASP B 1 39 ? -13.219 3.797 3.326 1 93 39 ASP B C 1
ATOM 1292 O O . ASP B 1 39 ? -13.812 3.379 4.324 1 93 39 ASP B O 1
ATOM 1296 N N . VAL B 1 40 ? -12.656 4.996 3.287 1 94.56 40 VAL B N 1
ATOM 1297 C CA . VAL B 1 40 ? -12.852 5.961 4.367 1 94.56 40 VAL B CA 1
ATOM 1298 C C . VAL B 1 40 ? -12.781 7.383 3.809 1 94.56 40 VAL B C 1
ATOM 1300 O O . VAL B 1 40 ? -12.008 7.66 2.889 1 94.56 40 VAL B O 1
ATOM 1303 N N . THR B 1 41 ? -13.602 8.164 4.309 1 95 41 THR B N 1
ATOM 1304 C CA . THR B 1 41 ? -13.555 9.602 4.07 1 95 41 THR B CA 1
ATOM 1305 C C . THR B 1 41 ? -13.156 10.344 5.34 1 95 41 THR B C 1
ATOM 1307 O O . THR B 1 41 ? -13.836 10.25 6.363 1 95 41 THR B O 1
ATOM 1310 N N . LEU B 1 42 ? -12.047 11.023 5.262 1 93.69 42 LEU B N 1
ATOM 1311 C CA . LEU B 1 42 ? -11.578 11.844 6.375 1 93.69 42 LEU B CA 1
ATOM 1312 C C . LEU B 1 42 ? -12.109 13.266 6.266 1 93.69 42 LEU B C 1
ATOM 1314 O O . LEU B 1 42 ? -11.906 13.93 5.246 1 93.69 42 LEU B O 1
ATOM 1318 N N . LEU B 1 43 ? -12.852 13.688 7.23 1 93.19 43 LEU B N 1
ATOM 1319 C CA . LEU B 1 43 ? -13.305 15.07 7.289 1 93.19 43 LEU B CA 1
ATOM 1320 C C . LEU B 1 43 ? -12.336 15.93 8.094 1 93.19 43 LEU B C 1
ATOM 1322 O O . LEU B 1 43 ? -12.297 15.836 9.32 1 93.19 43 LEU B O 1
ATOM 1326 N N . VAL B 1 44 ? -11.57 16.688 7.391 1 91.12 44 VAL B N 1
ATOM 1327 C CA . VAL B 1 44 ? -10.555 17.547 7.996 1 91.12 44 VAL B CA 1
ATOM 1328 C C . VAL B 1 44 ? -10.828 19 7.633 1 91.12 44 VAL B C 1
ATOM 1330 O O . VAL B 1 44 ? -10.828 19.359 6.457 1 91.12 44 VAL B O 1
ATOM 1333 N N . GLY B 1 45 ? -11.031 19.875 8.641 1 83.75 45 GLY B N 1
ATOM 1334 C CA . GLY B 1 45 ? -11.367 21.266 8.359 1 83.75 45 GLY B CA 1
ATOM 1335 C C . GLY B 1 45 ? -12.57 21.406 7.438 1 83.75 45 GLY B C 1
ATOM 1336 O O . GLY B 1 45 ? -12.57 22.266 6.551 1 83.75 45 GLY B O 1
ATOM 1337 N N . GLY B 1 46 ? -13.492 20.422 7.5 1 82.69 46 GLY B N 1
ATOM 1338 C CA . GLY B 1 46 ? -14.695 20.453 6.684 1 82.69 46 GLY B CA 1
ATOM 1339 C C . GLY B 1 46 ? -14.484 19.906 5.289 1 82.69 46 GLY B C 1
ATOM 1340 O O . GLY B 1 46 ? -15.414 19.844 4.488 1 82.69 46 GLY B O 1
ATOM 1341 N N . GLN B 1 47 ? -13.312 19.5 4.902 1 88.81 47 GLN B N 1
ATOM 1342 C CA . GLN B 1 47 ? -13.008 18.938 3.588 1 88.81 47 GLN B CA 1
ATOM 1343 C C . GLN B 1 47 ? -12.938 17.422 3.639 1 88.81 47 GLN B C 1
ATOM 1345 O O . GLN B 1 47 ? -12.266 16.844 4.508 1 88.81 47 GLN B O 1
ATOM 1350 N N . PRO B 1 48 ? -13.688 16.812 2.752 1 93 48 PRO B N 1
ATOM 1351 C CA . PRO B 1 48 ? -13.609 15.344 2.68 1 93 48 PRO B CA 1
ATOM 1352 C C . PRO B 1 48 ? -12.406 14.852 1.878 1 93 48 PRO B C 1
ATOM 1354 O O . PRO B 1 48 ? -12.141 15.359 0.786 1 93 48 PRO B O 1
ATOM 1357 N N . LEU B 1 49 ? -11.609 13.977 2.451 1 94.81 49 LEU B N 1
ATOM 1358 C CA . LEU B 1 49 ? -10.492 13.312 1.799 1 94.81 49 LEU B CA 1
ATOM 1359 C C . LEU B 1 49 ? -10.664 11.797 1.823 1 94.81 49 LEU B C 1
ATOM 1361 O O . LEU B 1 49 ? -10.828 11.203 2.893 1 94.81 49 LEU B O 1
ATOM 1365 N N . ARG B 1 50 ? -10.656 11.211 0.677 1 95.62 50 ARG B N 1
ATOM 1366 C CA . ARG B 1 50 ? -10.82 9.766 0.586 1 95.62 50 ARG B CA 1
ATOM 1367 C C . ARG B 1 50 ? -9.477 9.055 0.625 1 95.62 50 ARG B C 1
ATOM 1369 O O . ARG B 1 50 ? -8.492 9.547 0.071 1 95.62 50 ARG B O 1
ATOM 1376 N N . ALA B 1 51 ? -9.492 7.945 1.268 1 97.31 51 ALA B N 1
ATOM 1377 C CA . ALA B 1 51 ? -8.258 7.16 1.376 1 97.31 51 ALA B CA 1
ATOM 1378 C C . ALA B 1 51 ? -8.57 5.684 1.602 1 97.31 51 ALA B C 1
ATOM 1380 O O . ALA B 1 51 ? -9.727 5.309 1.798 1 97.31 51 ALA B O 1
ATOM 1381 N N . HIS B 1 52 ? -7.668 4.848 1.454 1 96.69 52 HIS B N 1
ATOM 1382 C CA . HIS B 1 52 ? -7.738 3.453 1.871 1 96.69 52 HIS B CA 1
ATOM 1383 C C . HIS B 1 52 ? -7.367 3.297 3.342 1 96.69 52 HIS B C 1
ATOM 1385 O O . HIS B 1 52 ? -6.281 3.711 3.76 1 96.69 52 HIS B O 1
ATOM 1391 N N . LYS B 1 53 ? -8.195 2.709 4.121 1 96.19 53 LYS B N 1
ATOM 1392 C CA . LYS B 1 53 ? -7.898 2.48 5.531 1 96.19 53 LYS B CA 1
ATOM 1393 C C . LYS B 1 53 ? -6.582 1.732 5.707 1 96.19 53 LYS B C 1
ATOM 1395 O O . LYS B 1 53 ? -5.781 2.066 6.582 1 96.19 53 LYS B O 1
ATOM 1400 N N . ALA B 1 54 ? -6.359 0.736 4.867 1 96.31 54 ALA B N 1
ATOM 1401 C CA . ALA B 1 54 ? -5.16 -0.089 4.98 1 96.31 54 ALA B CA 1
ATOM 1402 C C . ALA B 1 54 ? -3.896 0.757 4.84 1 96.31 54 ALA B C 1
ATOM 1404 O O . ALA B 1 54 ? -2.922 0.555 5.57 1 96.31 54 ALA B O 1
ATOM 1405 N N . VAL B 1 55 ? -3.887 1.702 3.896 1 98.19 55 VAL B N 1
ATOM 1406 C CA . VAL B 1 55 ? -2.723 2.559 3.695 1 98.19 55 VAL B CA 1
ATOM 1407 C C . VAL B 1 55 ? -2.561 3.498 4.887 1 98.19 55 VAL B C 1
ATOM 1409 O O . VAL B 1 55 ? -1.447 3.693 5.383 1 98.19 55 VAL B O 1
ATOM 1412 N N . LEU B 1 56 ? -3.678 4.078 5.395 1 96.94 56 LEU B N 1
ATOM 1413 C CA . LEU B 1 56 ? -3.617 4.953 6.562 1 96.94 56 LEU B CA 1
ATOM 1414 C C . LEU B 1 56 ? -3.023 4.223 7.762 1 96.94 56 LEU B C 1
ATOM 1416 O O . LEU B 1 56 ? -2.107 4.73 8.414 1 96.94 56 LEU B O 1
ATOM 1420 N N . ILE B 1 57 ? -3.514 3.02 7.992 1 96.06 57 ILE B N 1
ATOM 1421 C CA . ILE B 1 57 ? -3.064 2.209 9.117 1 96.06 57 ILE B CA 1
ATOM 1422 C C . ILE B 1 57 ? -1.596 1.835 8.938 1 96.06 57 ILE B C 1
ATOM 1424 O O . ILE B 1 57 ? -0.819 1.848 9.891 1 96.06 57 ILE B O 1
ATOM 1428 N N . ALA B 1 58 ? -1.204 1.545 7.73 1 96.81 58 ALA B N 1
ATOM 1429 C CA . ALA B 1 58 ? 0.17 1.154 7.426 1 96.81 58 ALA B CA 1
ATOM 1430 C C . ALA B 1 58 ? 1.134 2.314 7.664 1 96.81 58 ALA B C 1
ATOM 1432 O O . ALA B 1 58 ? 2.33 2.102 7.875 1 96.81 58 ALA B O 1
ATOM 1433 N N . CYS B 1 59 ? 0.645 3.545 7.664 1 96.38 59 CYS B N 1
ATOM 1434 C CA . CYS B 1 59 ? 1.501 4.727 7.734 1 96.38 59 CYS B CA 1
ATOM 1435 C C . CYS B 1 59 ? 1.46 5.348 9.125 1 96.38 59 CYS B C 1
ATOM 1437 O O . CYS B 1 59 ? 2.379 6.074 9.508 1 96.38 59 CYS B O 1
ATOM 1439 N N . SER B 1 60 ? 0.402 5.121 9.836 1 94.12 60 SER B N 1
ATOM 1440 C CA . SER B 1 60 ? 0.199 5.844 11.086 1 94.12 60 SER B CA 1
ATOM 1441 C C . SER B 1 60 ? -0.429 4.949 12.148 1 94.12 60 SER B C 1
ATOM 1443 O O . SER B 1 60 ? -1.528 4.426 11.961 1 94.12 60 SER B O 1
ATOM 1445 N N . GLY B 1 61 ? 0.208 4.852 13.266 1 91.88 61 GLY B N 1
ATOM 1446 C CA . GLY B 1 61 ? -0.34 4.102 14.383 1 91.88 61 GLY B CA 1
ATOM 1447 C C . GLY B 1 61 ? -1.634 4.688 14.914 1 91.88 61 GLY B C 1
ATOM 1448 O O . GLY B 1 61 ? -2.451 3.971 15.5 1 91.88 61 GLY B O 1
ATOM 1449 N N . PHE B 1 62 ? -1.808 5.949 14.703 1 91.88 62 PHE B N 1
ATOM 1450 C CA . PHE B 1 62 ? -3.037 6.609 15.125 1 91.88 62 PHE B CA 1
ATOM 1451 C C . PHE B 1 62 ? -4.25 5.988 14.445 1 91.88 62 PHE B C 1
ATOM 1453 O O . PHE B 1 62 ? -5.23 5.645 15.102 1 91.88 62 PHE B O 1
ATOM 1460 N N . PHE B 1 63 ? -4.145 5.766 13.156 1 92.5 63 PHE B N 1
ATOM 1461 C CA . PHE B 1 63 ? -5.262 5.215 12.398 1 92.5 63 PHE B CA 1
ATOM 1462 C C . PHE B 1 63 ? -5.477 3.744 12.742 1 92.5 63 PHE B C 1
ATOM 1464 O O . PHE B 1 63 ? -6.609 3.26 12.734 1 92.5 63 PHE B O 1
ATOM 1471 N N . TYR B 1 64 ? -4.371 3.109 13.039 1 89.44 64 TYR B N 1
ATOM 1472 C CA . TYR B 1 64 ? -4.512 1.729 13.484 1 89.44 64 TYR B CA 1
ATOM 1473 C C . TYR B 1 64 ? -5.398 1.646 14.719 1 89.44 64 TYR B C 1
ATOM 1475 O O . TYR B 1 64 ? -6.328 0.837 14.773 1 89.44 64 TYR B O 1
ATOM 1483 N N . SER B 1 65 ? -5.199 2.494 15.703 1 88.25 65 SER B N 1
ATOM 1484 C CA . SER B 1 65 ? -5.953 2.492 16.953 1 88.25 65 SER B CA 1
ATOM 1485 C C . SER B 1 65 ? -7.406 2.891 16.734 1 88.25 65 SER B C 1
ATOM 1487 O O . SER B 1 65 ? -8.32 2.309 17.328 1 88.25 65 SER B O 1
ATOM 1489 N N . ILE B 1 66 ? -7.609 3.74 15.812 1 85.81 66 ILE B N 1
ATOM 1490 C CA . ILE B 1 66 ? -8.945 4.266 15.539 1 85.81 66 ILE B CA 1
ATOM 1491 C C . ILE B 1 66 ? -9.781 3.207 14.828 1 85.81 66 ILE B C 1
ATOM 1493 O O . ILE B 1 66 ? -10.906 2.916 15.242 1 85.81 66 ILE B O 1
ATOM 1497 N N . PHE B 1 67 ? -9.195 2.615 13.805 1 84.62 67 PHE B N 1
ATOM 1498 C CA . PHE B 1 67 ? -9.977 1.684 12.992 1 84.62 67 PHE B CA 1
ATOM 1499 C C . PHE B 1 67 ? -10.102 0.335 13.695 1 84.62 67 PHE B C 1
ATOM 1501 O O . PHE B 1 67 ? -11.086 -0.377 13.5 1 84.62 67 PHE B O 1
ATOM 1508 N N . ARG B 1 68 ? -9.078 -0.029 14.391 1 79.06 68 ARG B N 1
ATOM 1509 C CA . ARG B 1 68 ? -9.188 -1.254 15.18 1 79.06 68 ARG B CA 1
ATOM 1510 C C . ARG B 1 68 ? -10.289 -1.137 16.219 1 79.06 68 ARG B C 1
ATOM 1512 O O . ARG B 1 68 ? -11.008 -2.104 16.484 1 79.06 68 ARG B O 1
ATOM 1519 N N . GLY B 1 69 ? -10.297 -0.019 16.859 1 72.88 69 GLY B N 1
ATOM 1520 C CA . GLY B 1 69 ? -11.336 0.223 17.844 1 72.88 69 GLY B CA 1
ATOM 1521 C C . GLY B 1 69 ? -12.727 0.305 17.25 1 72.88 69 GLY B C 1
ATOM 1522 O O . GLY B 1 69 ? -13.727 0.135 17.953 1 72.88 69 GLY B O 1
ATOM 1523 N N . ARG B 1 70 ? -12.766 0.623 16.031 1 68 70 ARG B N 1
ATOM 1524 C CA . ARG B 1 70 ? -14.055 0.747 15.352 1 68 70 ARG B CA 1
ATOM 1525 C C . ARG B 1 70 ? -14.289 -0.436 14.422 1 68 70 ARG B C 1
ATOM 1527 O O . ARG B 1 70 ? -15.133 -0.362 13.523 1 68 70 ARG B O 1
ATOM 1534 N N . ALA B 1 71 ? -13.375 -1.45 14.617 1 57.12 71 ALA B N 1
ATOM 1535 C CA . ALA B 1 71 ? -13.445 -2.66 13.797 1 57.12 71 ALA B CA 1
ATOM 1536 C C . ALA B 1 71 ? -14.836 -3.279 13.852 1 57.12 71 ALA B C 1
ATOM 1538 O O . ALA B 1 71 ? -15.43 -3.406 14.922 1 57.12 71 ALA B O 1
ATOM 1539 N N . GLY B 1 72 ? -15.547 -3.102 12.703 1 56.5 72 GLY B N 1
ATOM 1540 C CA . GLY B 1 72 ? -16.938 -3.525 12.617 1 56.5 72 GLY B CA 1
ATOM 1541 C C . GLY B 1 72 ? -17.875 -2.4 12.242 1 56.5 72 GLY B C 1
ATOM 1542 O O . GLY B 1 72 ? -18.984 -2.645 11.773 1 56.5 72 GLY B O 1
ATOM 1543 N N . VAL B 1 73 ? -17.438 -1.222 12.664 1 56.56 73 VAL B N 1
ATOM 1544 C CA . VAL B 1 73 ? -18.312 -0.105 12.328 1 56.56 73 VAL B CA 1
ATOM 1545 C C . VAL B 1 73 ? -17.922 0.458 10.961 1 56.56 73 VAL B C 1
ATOM 1547 O O . VAL B 1 73 ? -16.75 0.702 10.695 1 56.56 73 VAL B O 1
ATOM 1550 N N . GLY B 1 74 ? -18.203 -0.211 9.938 1 61.72 74 GLY B N 1
ATOM 1551 C CA . GLY B 1 74 ? -18.047 0.281 8.578 1 61.72 74 GLY B CA 1
ATOM 1552 C C . GLY B 1 74 ? -17.922 1.79 8.5 1 61.72 74 GLY B C 1
ATOM 1553 O O . GLY B 1 74 ? -18.672 2.451 7.785 1 61.72 74 GLY B O 1
ATOM 1554 N N . VAL B 1 75 ? -17.078 2.277 9.398 1 62.62 75 VAL B N 1
ATOM 1555 C CA . VAL B 1 75 ? -17 3.734 9.383 1 62.62 75 VAL B CA 1
ATOM 1556 C C . VAL B 1 75 ? -16.516 4.207 8.016 1 62.62 75 VAL B C 1
ATOM 1558 O O . VAL B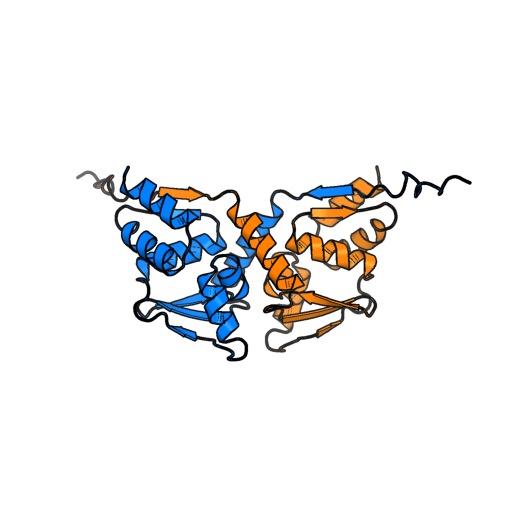 1 75 ? -15.359 3.957 7.637 1 62.62 75 VAL B O 1
ATOM 1561 N N . ASP B 1 76 ? -17.312 4.797 7.383 1 83.25 76 ASP B N 1
ATOM 1562 C CA . ASP B 1 76 ? -17.016 5.32 6.051 1 83.25 76 ASP B CA 1
ATOM 1563 C C . ASP B 1 76 ? -16.594 6.785 6.117 1 83.25 76 ASP B C 1
ATOM 1565 O O . ASP B 1 76 ? -15.93 7.285 5.207 1 83.25 76 ASP B O 1
ATOM 1569 N N . VAL B 1 77 ? -16.953 7.328 7.336 1 89.12 77 VAL B N 1
ATOM 1570 C CA . VAL B 1 77 ? -16.562 8.727 7.492 1 89.12 77 V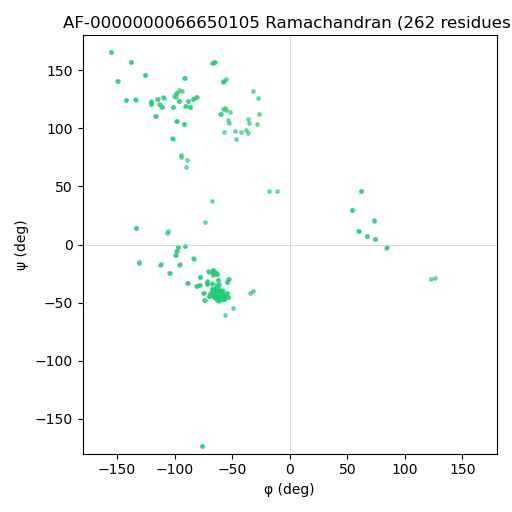AL B CA 1
ATOM 1571 C C . VAL B 1 77 ? -15.93 8.938 8.867 1 89.12 77 VAL B C 1
ATOM 1573 O O . VAL B 1 77 ? -16.469 8.5 9.883 1 89.12 77 VAL B O 1
ATOM 1576 N N . LEU B 1 78 ? -14.773 9.461 8.891 1 90.25 78 LEU B N 1
ATOM 1577 C CA . LEU B 1 78 ? -14.047 9.75 10.125 1 90.25 78 LEU B CA 1
ATOM 1578 C C . LEU B 1 78 ? -13.805 11.25 10.266 1 90.25 78 LEU B C 1
ATOM 1580 O O . LEU B 1 78 ? -13.117 11.859 9.445 1 90.25 78 LEU B O 1
ATOM 1584 N N . SER B 1 79 ? -14.508 11.781 11.234 1 87.94 79 SER B N 1
ATOM 1585 C CA . SER B 1 79 ? -14.25 13.172 11.602 1 87.94 79 SER B CA 1
ATOM 1586 C C . SER B 1 79 ? -13.156 13.273 12.656 1 87.94 79 SER B C 1
ATOM 1588 O O . SER B 1 79 ? -13.195 12.562 13.664 1 87.94 79 SER B O 1
ATOM 1590 N N . LEU B 1 80 ? -12.164 13.984 12.375 1 82.06 80 LEU B N 1
ATOM 1591 C CA . LEU B 1 80 ? -11.094 14.203 13.336 1 82.06 80 LEU B CA 1
ATOM 1592 C C . LEU B 1 80 ? -11.328 15.492 14.125 1 82.06 80 LEU B C 1
ATOM 1594 O O . LEU B 1 80 ? -10.828 16.547 13.75 1 82.06 80 LEU B O 1
ATOM 1598 N N . PRO B 1 81 ? -12.227 15.484 15.094 1 70.88 81 PRO B N 1
ATOM 1599 C CA . PRO B 1 81 ? -12.5 16.719 15.844 1 70.88 81 PRO B CA 1
ATOM 1600 C C . PRO B 1 81 ? -11.25 17.297 16.5 1 70.88 81 PRO B C 1
ATOM 1602 O O . PRO B 1 81 ? -10.484 16.578 17.125 1 70.88 81 PRO B O 1
ATOM 1605 N N . GLY B 1 82 ? -11.25 18.562 16.422 1 78.44 82 GLY B N 1
ATOM 1606 C CA . GLY B 1 82 ? -10.07 19.219 16.969 1 78.44 82 GLY B CA 1
ATOM 1607 C C . GLY B 1 82 ? -8.789 18.797 16.266 1 78.44 82 GLY B C 1
ATOM 1608 O O . GLY B 1 82 ? -7.691 19 16.781 1 78.44 82 GLY B O 1
ATOM 1609 N N . GLY B 1 83 ? -9.039 18.125 15.18 1 79.62 83 GLY B N 1
ATOM 1610 C CA . GLY B 1 83 ? -7.906 17.594 14.43 1 79.62 83 GLY B CA 1
ATOM 1611 C C . GLY B 1 83 ? -7.172 18.656 13.625 1 79.62 83 GLY B C 1
ATOM 1612 O O . GLY B 1 83 ? -7.336 19.844 13.875 1 79.62 83 GLY B O 1
ATOM 1613 N N . PRO B 1 84 ? -6.277 18.203 12.875 1 87.5 84 PRO B N 1
ATOM 1614 C CA . PRO B 1 84 ? -5.453 19.125 12.086 1 87.5 84 PRO B CA 1
ATOM 1615 C C . PRO B 1 84 ? -6.254 19.875 11.023 1 87.5 84 PRO B C 1
ATOM 1617 O O . PRO B 1 84 ? -7.371 19.469 10.688 1 87.5 84 PRO B O 1
ATOM 1620 N N . GLU B 1 85 ? -5.66 21.031 10.648 1 91.56 85 GLU B N 1
ATOM 1621 C CA . GLU B 1 85 ? -6.191 21.75 9.5 1 91.56 85 GLU B CA 1
ATOM 1622 C C . GLU B 1 85 ? -5.988 20.969 8.211 1 91.56 85 GLU B C 1
ATOM 1624 O O . GLU B 1 85 ? -5.035 20.188 8.094 1 91.56 85 GLU B O 1
ATOM 1629 N N . ALA B 1 86 ? -6.828 21.281 7.262 1 91.69 86 ALA B N 1
ATOM 1630 C CA . ALA B 1 86 ? -6.734 20.625 5.961 1 91.69 86 ALA B CA 1
ATOM 1631 C C . ALA B 1 86 ? -5.398 20.938 5.289 1 91.69 86 ALA B C 1
ATOM 1633 O O . ALA B 1 86 ? -4.812 20.078 4.637 1 91.69 86 ALA B O 1
ATOM 1634 N N . ARG B 1 87 ? -4.949 22.125 5.473 1 92.44 87 ARG B N 1
ATOM 1635 C CA . ARG B 1 87 ? -3.725 22.562 4.809 1 92.44 87 ARG B CA 1
ATOM 1636 C C . ARG B 1 87 ? -2.514 21.797 5.328 1 92.44 87 ARG B C 1
ATOM 1638 O O . ARG B 1 87 ? -1.481 21.719 4.66 1 92.44 87 ARG B O 1
ATOM 1645 N N . GLY B 1 88 ? -2.607 21.297 6.547 1 95 88 GLY B N 1
ATOM 1646 C CA . GLY B 1 88 ? -1.552 20.453 7.105 1 95 88 GLY B CA 1
ATOM 1647 C C . GLY B 1 88 ? -1.733 18.984 6.805 1 95 88 GLY B C 1
ATOM 1648 O O . GLY B 1 88 ? -0.758 18.266 6.555 1 95 88 GLY B O 1
ATOM 1649 N N . PHE B 1 89 ? -2.986 18.578 6.734 1 95.88 89 PHE B N 1
ATOM 1650 C CA . PHE B 1 89 ? -3.279 17.156 6.605 1 95.88 89 PHE B CA 1
ATOM 1651 C C . PHE B 1 89 ? -3.143 16.703 5.156 1 95.88 89 PHE B C 1
ATOM 1653 O O . PHE B 1 89 ? -2.666 15.602 4.887 1 95.88 89 PHE B O 1
ATOM 1660 N N . ALA B 1 90 ? -3.506 17.562 4.238 1 94.88 90 ALA B N 1
ATOM 1661 C CA . ALA B 1 90 ? -3.533 17.156 2.832 1 94.88 90 ALA B CA 1
ATOM 1662 C C . ALA B 1 90 ? -2.137 16.797 2.338 1 94.88 90 ALA B C 1
ATOM 1664 O O . ALA B 1 90 ? -1.939 15.719 1.762 1 94.88 90 ALA B O 1
ATOM 1665 N N . PRO B 1 91 ? -1.117 17.641 2.631 1 95.62 91 PRO B N 1
ATOM 1666 C CA . PRO B 1 91 ? 0.237 17.234 2.24 1 95.62 91 PRO B CA 1
ATOM 1667 C C . PRO B 1 91 ? 0.699 15.961 2.936 1 95.62 91 PRO B C 1
ATOM 1669 O O . PRO B 1 91 ? 1.477 15.195 2.367 1 95.62 91 PRO B O 1
ATOM 1672 N N . LEU B 1 92 ? 0.211 15.766 4.129 1 96.88 92 LEU B N 1
ATOM 1673 C CA . LEU B 1 92 ? 0.573 14.562 4.875 1 96.88 92 LEU B CA 1
ATOM 1674 C C . LEU B 1 92 ? -0.062 13.32 4.25 1 96.88 92 LEU B C 1
ATOM 1676 O O . LEU B 1 92 ? 0.591 12.289 4.117 1 96.88 92 LEU B O 1
ATOM 1680 N N . LEU B 1 93 ? -1.315 13.422 3.9 1 97.44 93 LEU B N 1
ATOM 1681 C CA . LEU B 1 93 ? -1.984 12.328 3.209 1 97.44 93 LEU B CA 1
ATOM 1682 C C . LEU B 1 93 ? -1.285 12 1.894 1 97.44 93 LEU B C 1
ATOM 1684 O O . LEU B 1 93 ? -1.064 10.836 1.572 1 97.44 93 LEU B O 1
ATOM 1688 N N . ASP B 1 94 ? -0.938 13.047 1.138 1 97.88 94 ASP B N 1
ATOM 1689 C CA . ASP B 1 94 ? -0.175 12.844 -0.091 1 97.88 94 ASP B CA 1
ATOM 1690 C C . ASP B 1 94 ? 1.141 12.117 0.192 1 97.88 94 ASP B C 1
ATOM 1692 O O . ASP B 1 94 ? 1.511 11.188 -0.528 1 97.88 94 ASP B O 1
ATOM 1696 N N . PHE B 1 95 ? 1.79 12.531 1.199 1 98.38 95 PHE B N 1
ATOM 1697 C CA . PHE B 1 95 ? 3.043 11.906 1.601 1 98.38 95 PHE B CA 1
ATOM 1698 C C . PHE B 1 95 ? 2.846 10.414 1.855 1 98.38 95 PHE B C 1
ATOM 1700 O O . PHE B 1 95 ? 3.662 9.594 1.43 1 98.38 95 PHE B O 1
ATOM 1707 N N . MET B 1 96 ? 1.799 10.078 2.547 1 98.38 96 MET B N 1
ATOM 1708 C CA . MET B 1 96 ? 1.521 8.68 2.865 1 98.38 96 MET B CA 1
ATOM 1709 C C . MET B 1 96 ? 1.489 7.828 1.6 1 98.38 96 MET B C 1
ATOM 1711 O O . MET B 1 96 ? 1.965 6.691 1.599 1 98.38 96 MET B O 1
ATOM 1715 N N . TYR B 1 97 ? 1.059 8.414 0.511 1 98.75 97 TYR B N 1
ATOM 1716 C CA . TYR B 1 97 ? 0.861 7.652 -0.718 1 98.75 97 TYR B CA 1
ATOM 1717 C C . TYR B 1 97 ? 2.039 7.836 -1.667 1 98.75 97 TYR B C 1
ATOM 1719 O O . TYR B 1 97 ? 2.145 7.137 -2.678 1 98.75 97 TYR B O 1
ATOM 1727 N N . THR B 1 98 ? 3.006 8.781 -1.381 1 98.38 98 THR B N 1
ATOM 1728 C CA . THR B 1 98 ? 3.973 9.109 -2.422 1 98.38 98 THR B CA 1
ATOM 1729 C C . THR B 1 98 ? 5.395 9.07 -1.874 1 98.38 98 THR B C 1
ATOM 1731 O O . THR B 1 98 ? 6.363 9.078 -2.641 1 98.38 98 THR B O 1
ATOM 1734 N N . SER B 1 99 ? 5.555 9.07 -0.664 1 98.31 99 SER B N 1
ATOM 1735 C CA . SER B 1 99 ? 6.852 9.117 0.001 1 98.31 99 SER B CA 1
ATOM 1736 C C . SER B 1 99 ? 7.465 10.516 -0.088 1 98.31 99 SER B C 1
ATOM 1738 O O . SER B 1 99 ? 8.609 10.719 0.306 1 98.31 99 SER B O 1
ATOM 1740 N N . ARG B 1 100 ? 6.75 11.43 -0.62 1 97.88 100 ARG B N 1
ATOM 1741 C CA . ARG B 1 100 ? 7.234 12.789 -0.81 1 97.88 100 ARG B CA 1
ATOM 1742 C C . ARG B 1 100 ? 6.465 13.773 0.064 1 97.88 100 ARG B C 1
ATOM 1744 O O . ARG B 1 100 ? 5.242 13.891 -0.051 1 97.88 100 ARG B O 1
ATOM 1751 N N . LEU B 1 101 ? 7.164 14.453 0.907 1 97.81 101 LEU B N 1
ATOM 1752 C CA . LEU B 1 101 ? 6.59 15.477 1.773 1 97.81 101 LEU B CA 1
ATOM 1753 C C . LEU B 1 101 ? 6.879 16.875 1.232 1 97.81 101 LEU B C 1
ATOM 1755 O O . LEU B 1 101 ? 8.039 17.266 1.113 1 97.81 101 LEU B O 1
ATOM 1759 N N . ARG B 1 102 ? 5.914 17.594 0.915 1 96.69 102 ARG B N 1
ATOM 1760 C CA . ARG B 1 102 ? 6.047 18.969 0.441 1 96.69 102 ARG B CA 1
ATOM 1761 C C . ARG B 1 102 ? 5.859 19.953 1.583 1 96.69 102 ARG B C 1
ATOM 1763 O O . ARG B 1 102 ? 4.848 19.922 2.287 1 96.69 102 ARG B O 1
ATOM 1770 N N . LEU B 1 103 ? 6.809 20.719 1.728 1 96.06 103 LEU B N 1
ATOM 1771 C CA . LEU B 1 103 ? 6.773 21.734 2.781 1 96.06 103 LEU B CA 1
ATOM 1772 C C . LEU B 1 103 ? 7.02 23.125 2.211 1 96.06 103 LEU B C 1
ATOM 1774 O O . LEU B 1 103 ? 7.754 23.281 1.232 1 96.06 103 LEU B O 1
ATOM 1778 N N . SER B 1 104 ? 6.422 24.078 2.736 1 94.31 104 SER B N 1
ATOM 1779 C CA . SER B 1 104 ? 6.68 25.5 2.541 1 94.31 104 SER B CA 1
ATOM 1780 C C . SER B 1 104 ? 6.621 26.266 3.863 1 94.31 104 SER B C 1
ATOM 1782 O O . SER B 1 104 ? 6.062 25.766 4.844 1 94.31 104 SER B O 1
ATOM 1784 N N . PRO B 1 105 ? 7.262 27.375 3.863 1 92.75 105 PRO B N 1
ATOM 1785 C CA . PRO B 1 105 ? 7.164 28.156 5.098 1 92.75 105 PRO B CA 1
ATOM 1786 C C . PRO B 1 105 ? 5.719 28.406 5.527 1 92.75 105 PRO B C 1
ATOM 1788 O O . PRO B 1 105 ? 5.422 28.422 6.727 1 92.75 105 PRO B O 1
ATOM 1791 N N . ALA B 1 106 ? 4.859 28.469 4.629 1 92.5 106 ALA B N 1
ATOM 1792 C CA . ALA B 1 106 ? 3.457 28.781 4.902 1 92.5 106 ALA B CA 1
ATOM 1793 C C . ALA B 1 106 ? 2.725 27.562 5.449 1 92.5 106 ALA B C 1
ATOM 1795 O O . ALA B 1 106 ? 1.805 27.688 6.258 1 92.5 106 ALA B O 1
ATOM 1796 N N . THR B 1 107 ? 3.156 26.375 5.113 1 93.81 107 THR B N 1
ATOM 1797 C CA . THR B 1 107 ? 2.359 25.203 5.434 1 93.81 107 THR B CA 1
ATOM 1798 C C . THR B 1 107 ? 3.064 24.344 6.477 1 93.81 107 THR B C 1
ATOM 1800 O O . THR B 1 107 ? 2.436 23.5 7.129 1 93.81 107 THR B O 1
ATOM 1803 N N . ALA B 1 108 ? 4.336 24.516 6.691 1 95.94 108 ALA B N 1
ATOM 1804 C CA . ALA B 1 108 ? 5.156 23.641 7.516 1 95.94 108 ALA B CA 1
ATOM 1805 C C . ALA B 1 108 ? 4.602 23.531 8.938 1 95.94 108 ALA B C 1
ATOM 1807 O O . ALA B 1 108 ? 4.516 22.438 9.5 1 95.94 108 ALA B O 1
ATOM 1808 N N . PRO B 1 109 ? 4.168 24.688 9.531 1 96.06 109 PRO B N 1
ATOM 1809 C CA . PRO B 1 109 ? 3.619 24.562 10.883 1 96.06 109 PRO B CA 1
ATOM 1810 C C . PRO B 1 109 ? 2.354 23.719 10.945 1 96.06 109 PRO B C 1
ATOM 1812 O O . PRO B 1 109 ? 2.17 22.938 11.883 1 96.06 109 PRO B O 1
ATOM 1815 N N . ALA B 1 110 ? 1.53 23.875 9.961 1 96.06 110 ALA B N 1
ATOM 1816 C CA . ALA B 1 110 ? 0.299 23.094 9.922 1 96.06 110 ALA B CA 1
ATOM 1817 C C . ALA B 1 110 ? 0.598 21.609 9.695 1 96.06 110 ALA B C 1
ATOM 1819 O O . ALA B 1 110 ? -0.056 20.734 10.273 1 96.06 110 ALA B O 1
ATOM 1820 N N . VAL B 1 111 ? 1.562 21.297 8.867 1 97.31 111 VAL B N 1
ATOM 1821 C CA . VAL B 1 111 ? 1.971 19.922 8.633 1 97.31 111 VAL B CA 1
ATOM 1822 C C . VAL B 1 111 ? 2.545 19.312 9.914 1 97.31 111 VAL B C 1
ATOM 1824 O O . VAL B 1 111 ? 2.238 18.172 10.258 1 97.31 111 VAL B O 1
ATOM 1827 N N . LEU B 1 112 ? 3.361 20.141 10.602 1 97.5 112 LEU B N 1
ATOM 1828 C CA . LEU B 1 112 ? 3.922 19.703 11.875 1 97.5 112 LEU B CA 1
ATOM 1829 C C . LEU B 1 112 ? 2.816 19.328 12.859 1 97.5 112 LEU B C 1
ATOM 1831 O O . LEU B 1 112 ? 2.875 18.266 13.492 1 97.5 112 LEU B O 1
ATOM 1835 N N . ALA B 1 113 ? 1.852 20.156 12.938 1 96.31 113 ALA B N 1
ATOM 1836 C CA . ALA B 1 113 ? 0.737 19.906 13.852 1 96.31 113 ALA B CA 1
ATOM 1837 C C . ALA B 1 113 ? -0.005 18.625 13.469 1 96.31 113 ALA B C 1
ATOM 1839 O O . ALA B 1 113 ? -0.34 17.812 14.336 1 96.31 113 ALA B O 1
ATOM 1840 N N . ALA B 1 114 ? -0.234 18.438 12.219 1 96.38 114 ALA B N 1
ATOM 1841 C CA . ALA B 1 114 ? -0.933 17.25 11.734 1 96.38 114 ALA B CA 1
ATOM 1842 C C . ALA B 1 114 ? -0.113 15.992 11.984 1 96.38 114 ALA B C 1
ATOM 1844 O O . ALA B 1 114 ? -0.649 14.977 12.438 1 96.38 114 ALA B O 1
ATOM 1845 N N . ALA B 1 115 ? 1.143 16.094 11.672 1 97.31 115 ALA B N 1
ATOM 1846 C CA . ALA B 1 115 ? 2.029 14.953 11.875 1 97.31 115 ALA B CA 1
ATOM 1847 C C . ALA B 1 115 ? 2.086 14.562 13.352 1 97.31 115 ALA B C 1
ATOM 1849 O O . ALA B 1 115 ? 2.135 13.375 13.688 1 97.31 115 ALA B O 1
ATOM 1850 N N . THR B 1 116 ? 2.113 15.578 14.203 1 95.69 116 THR B N 1
ATOM 1851 C CA . THR B 1 116 ? 2.094 15.352 15.648 1 95.69 116 THR B CA 1
ATOM 1852 C C . THR B 1 116 ? 0.796 14.664 16.062 1 95.69 116 THR B C 1
ATOM 1854 O O . THR B 1 116 ? 0.817 13.688 16.812 1 95.69 116 THR B O 1
ATOM 1857 N N . TYR B 1 117 ? -0.296 15.188 15.539 1 93.56 117 TYR B N 1
ATOM 1858 C CA . TYR B 1 117 ? -1.613 14.625 15.828 1 93.56 117 TYR B CA 1
ATOM 1859 C C . TYR B 1 117 ? -1.685 13.164 15.414 1 93.56 117 TYR B C 1
ATOM 1861 O O . TYR B 1 117 ? -2.203 12.328 16.172 1 93.56 117 TYR B O 1
ATOM 1869 N N . LEU B 1 118 ? -1.093 12.812 14.289 1 93.75 118 LEU B N 1
ATOM 1870 C CA . LEU B 1 118 ? -1.153 11.461 13.742 1 93.75 118 LEU B CA 1
ATOM 1871 C C . LEU B 1 118 ? 0.01 10.617 14.242 1 93.75 118 LEU B C 1
ATOM 1873 O O . LEU B 1 118 ? 0.168 9.461 13.836 1 93.75 118 LEU B O 1
ATOM 1877 N N . GLN B 1 119 ? 0.829 11.188 15 1 93.44 119 GLN B N 1
ATOM 1878 C CA . GLN B 1 119 ? 1.946 10.477 15.617 1 93.44 119 GLN B CA 1
ATOM 1879 C C . GLN B 1 119 ? 2.896 9.922 14.555 1 93.44 119 GLN B C 1
ATOM 1881 O O . GLN B 1 119 ? 3.301 8.758 14.625 1 93.44 119 GLN B O 1
ATOM 1886 N N . MET B 1 120 ? 3.221 10.734 13.602 1 96 120 MET B N 1
ATOM 1887 C CA . MET B 1 120 ? 4.203 10.398 12.578 1 96 120 MET B CA 1
ATOM 1888 C C . MET B 1 120 ? 5.543 11.062 12.867 1 96 120 MET B C 1
ATOM 1890 O O . MET B 1 120 ? 5.863 12.102 12.289 1 96 120 MET B O 1
ATOM 1894 N N . GLU B 1 121 ? 6.348 10.367 13.562 1 95.62 121 GLU B N 1
ATOM 1895 C CA . GLU B 1 121 ? 7.543 10.945 14.172 1 95.62 121 GLU B CA 1
ATOM 1896 C C . GLU B 1 121 ? 8.555 11.367 13.102 1 95.62 121 GLU B C 1
ATOM 1898 O O . GLU B 1 121 ? 9.18 12.414 13.219 1 95.62 121 GLU B O 1
ATOM 1903 N N . HIS B 1 122 ? 8.719 10.547 12.141 1 95.38 122 HIS B N 1
ATOM 1904 C CA . HIS B 1 122 ? 9.695 10.875 11.102 1 95.38 122 HIS B CA 1
ATOM 1905 C C . HIS B 1 122 ? 9.32 12.156 10.375 1 95.38 122 HIS B C 1
ATOM 1907 O O . HIS B 1 122 ? 10.195 12.945 10 1 95.38 122 HIS B O 1
ATOM 1913 N N . VAL B 1 123 ? 8.062 12.391 10.219 1 97.19 123 VAL B N 1
ATOM 1914 C CA . VAL B 1 123 ? 7.586 13.594 9.555 1 97.19 123 VAL B CA 1
ATOM 1915 C C . VAL B 1 123 ? 7.738 14.797 10.484 1 97.19 123 VAL B C 1
ATOM 1917 O O . VAL B 1 123 ? 8.133 15.883 10.062 1 97.19 123 VAL B O 1
ATOM 1920 N N . VAL B 1 124 ? 7.422 14.641 11.758 1 97.44 124 VAL B N 1
ATOM 1921 C CA . VAL B 1 124 ? 7.59 15.688 12.758 1 97.44 124 VAL B CA 1
ATOM 1922 C C . VAL B 1 124 ? 9.031 16.203 12.734 1 97.44 124 VAL B C 1
ATOM 1924 O O . VAL B 1 124 ? 9.266 17.406 12.68 1 97.44 124 VAL B O 1
ATOM 1927 N N . GLN B 1 125 ? 9.914 15.273 12.68 1 97.44 125 GLN B N 1
ATOM 1928 C CA . GLN B 1 125 ? 11.328 15.625 12.68 1 97.44 125 GLN B CA 1
ATOM 1929 C C . GLN B 1 125 ? 11.695 16.406 11.422 1 97.44 125 GLN B C 1
ATOM 1931 O O . GLN B 1 125 ? 12.422 17.406 11.484 1 97.44 125 GLN B O 1
ATOM 1936 N N . ALA B 1 126 ? 11.211 15.977 10.344 1 95.88 126 ALA B N 1
ATOM 1937 C CA . ALA B 1 126 ? 11.477 16.672 9.086 1 95.88 126 ALA B CA 1
ATOM 1938 C C . ALA B 1 126 ? 10.945 18.094 9.117 1 95.88 126 ALA B C 1
ATOM 1940 O O . ALA B 1 126 ? 11.609 19.016 8.633 1 95.88 126 ALA B O 1
ATOM 1941 N N . CYS B 1 127 ? 9.742 18.281 9.641 1 96.81 127 CYS B N 1
ATOM 1942 C CA . CYS B 1 127 ? 9.148 19.609 9.734 1 96.81 127 CYS B CA 1
ATOM 1943 C C . CYS B 1 127 ? 9.969 20.5 10.656 1 96.81 127 CYS B C 1
ATOM 1945 O O . CYS B 1 127 ? 10.211 21.672 10.336 1 96.81 127 CYS B O 1
ATOM 1947 N N . HIS B 1 128 ? 10.383 19.922 11.789 1 96.56 128 HIS B N 1
ATOM 1948 C CA . HIS B 1 128 ? 11.203 20.688 12.711 1 96.56 128 HIS B CA 1
ATOM 1949 C C . HIS B 1 128 ? 12.492 21.156 12.047 1 96.56 128 HIS B C 1
ATOM 1951 O O . HIS B 1 128 ? 12.891 22.312 12.188 1 96.56 128 HIS B O 1
ATOM 1957 N N . ARG B 1 129 ? 13.125 20.266 11.281 1 94.94 129 ARG B N 1
ATOM 1958 C CA . ARG B 1 129 ? 14.359 20.609 10.586 1 94.94 129 ARG B CA 1
ATOM 1959 C C . ARG B 1 129 ? 14.133 21.719 9.57 1 94.94 129 ARG B C 1
ATOM 1961 O O . ARG B 1 129 ? 14.961 22.625 9.43 1 94.94 129 ARG B O 1
ATOM 1968 N N . PHE B 1 130 ? 13.062 21.672 8.875 1 94.38 130 PHE B N 1
ATOM 1969 C CA . PHE B 1 130 ? 12.727 22.672 7.863 1 94.38 130 PHE B CA 1
ATOM 1970 C C . PHE B 1 130 ? 12.453 24.016 8.516 1 94.38 130 PHE B C 1
ATOM 1972 O O . PHE B 1 130 ? 12.922 25.047 8.031 1 94.38 130 PHE B O 1
ATOM 1979 N N . ILE B 1 131 ? 11.703 24.078 9.602 1 93.75 131 ILE B N 1
ATOM 1980 C CA . ILE B 1 131 ? 11.281 25.312 10.258 1 93.75 131 ILE B CA 1
ATOM 1981 C C . ILE B 1 131 ? 12.477 25.953 10.953 1 93.75 131 ILE B C 1
ATOM 1983 O O . ILE B 1 131 ? 12.609 27.188 10.961 1 93.75 131 ILE B O 1
ATOM 1987 N N . GLN B 1 132 ? 13.359 25.156 11.453 1 89.12 132 GLN B N 1
ATOM 1988 C CA . GLN B 1 132 ? 14.508 25.672 12.195 1 89.12 132 GLN B CA 1
ATOM 1989 C C . GLN B 1 132 ? 15.633 26.078 11.25 1 89.12 132 GLN B C 1
ATOM 1991 O O . GLN B 1 132 ? 16.609 26.719 11.664 1 89.12 132 GLN B O 1
ATOM 1996 N N . ALA B 1 133 ? 15.578 25.75 10.047 1 78.75 133 ALA B N 1
ATOM 1997 C CA . ALA B 1 133 ? 16.641 26.141 9.125 1 78.75 133 ALA B CA 1
ATOM 1998 C C . ALA B 1 133 ? 16.484 27.594 8.688 1 78.75 133 ALA B C 1
ATOM 2000 O O . ALA B 1 133 ? 15.375 28.125 8.664 1 78.75 133 ALA B O 1
#